Protein AF-A0A0X8HD09-F1 (afdb_monomer)

pLDDT: mean 78.68, std 16.75, range [30.62, 96.88]

Solvent-accessible surface area (backbone atoms only — not comparable to full-atom values): 17148 Å² total; per-residue (Å²): 133,82,58,65,71,63,54,50,54,53,50,46,73,78,36,66,60,53,54,61,49,50,51,51,49,49,53,50,52,44,55,53,50,51,53,53,47,53,54,50,47,61,54,57,73,34,82,68,44,62,61,54,40,72,76,65,78,53,59,61,71,57,50,52,50,51,50,51,50,49,50,54,52,49,51,51,52,50,53,49,50,55,54,48,50,56,49,48,56,52,48,50,55,51,50,52,52,49,51,52,52,51,51,51,51,52,51,51,52,51,51,53,51,50,53,53,49,52,51,52,53,54,51,50,55,49,49,54,52,50,53,51,50,50,53,53,50,51,57,52,47,54,50,49,51,39,47,53,49,13,52,52,48,50,52,50,42,50,55,58,59,62,51,92,52,96,89,52,39,67,66,44,42,50,50,54,41,53,54,48,39,45,77,36,52,36,29,51,36,51,63,61,33,72,78,38,84,82,43,48,59,59,51,51,54,50,52,50,51,50,50,54,53,50,51,53,44,45,26,67,72,68,74,41,57,58,78,44,74,40,49,54,69,62,52,50,59,45,54,40,59,93,49,64,75,56,20,55,51,46,28,68,75,18,74,74,49,86,34,73,64,37,39,46,40,19,34,65,45,65,81,46,79,66,75,78,59,79,82,44,97,65,70,72,57,42,26,56,55,53,52,46,53,51,60,48,50,77,69,52,88,82,65,88,77,71,86,78,125

Sequence (309 aa):
MIDEKSTVALLIDDYPHLEEKAIVDFINNFSVMADHLNKKQEIADSPSARFFDWMSGRNVKRQLLLDRTFESELVFVRDYIVENEKRLVKNDDFMDEIMSGVSLLSGKLREVANETCQIKESLEELRETVCHIESSVVQRLDYQELYINALSEKELALSIFSKTNDSLSPEQSLWLMLTRLWYGDFGRWLKASGKSKSNSKVVKETLETLKNQCMLIMSKKTGRSNDALIDRDTLYKSLISDFEPVKDALCLMSDHHSNKLESMIYSLNSNVELRQFEDSDLPFVFSNISIFHEMASLLQLGEDHATTN

Secondary structure (DSSP, 8-state):
---HHHHHHHHHHH-THHHHHHHHHHHHHHHHHHHHHHHHHHHHTSTTHHHHHHHH---HHHHHHHHHHHHHHHHHHHHHHHHHHHHHHHHHHHHHHHHHHHHHHHHHHHHHHHHHHHHHHHHHHHHHHHHHHHHHHHHHHHHHHHHHHHHHHHHHHHHHHHS--TTS-HHHHHHHHHHHHHHSHHHHHHHHHTT-TTTHHHHHHHHHHHHHHHHHHHHHHH---TT-EEEHHHHHHHH--SSHHHHHHHHHHHTT--SHHHHHHHHHHTT--GGGTTT-SS-SEEEHHHHHHHHGGGG-TT-------

Foldseek 3Di:
DPPPVVVVVVVCVVCVCVVVVVLVVLVVVLVVVVVVLVVVVVVCPDPVVVVVCVVPVDPVVVVNVVSVVVNVVVVVVNVVVVVVVVVVVVVVVVVVVVVVVVVVVVVVVVVVVVVVVVVVVVVVVVVVVVVVVVVVVVVVVVLVVLVVQLVVLLVVLLVQLLDDDPQAFNLLSLLVSLLCSCVDSNVVSLQVQLVDPVSVVVNVVVVVVSLVSSQVSSCVRVVAHQFRKDFPVVVLVNLAGPDLVSLVVLLVSLVLPLFPVSVSSNCSSVVHDPVVPVPDPDDRIDGNNRSNVRSNSSSDDDDPSDPPD

Organism: NCBI:txid507626

Structure (mmCIF, N/CA/C/O backbone):
data_AF-A0A0X8HD09-F1
#
_entry.id   AF-A0A0X8HD09-F1
#
loop_
_atom_site.group_PDB
_atom_site.id
_atom_site.type_symbol
_atom_site.label_atom_id
_atom_site.label_alt_id
_atom_site.label_comp_id
_atom_site.label_asym_id
_atom_site.label_entity_id
_atom_site.label_seq_id
_atom_site.pdbx_PDB_ins_code
_atom_site.Cartn_x
_atom_site.Cartn_y
_atom_site.Cartn_z
_atom_site.occupancy
_atom_site.B_iso_or_equiv
_atom_site.auth_seq_id
_atom_site.auth_comp_id
_atom_site.auth_asym_id
_atom_site.auth_atom_id
_atom_site.pdbx_PDB_model_num
ATOM 1 N N . MET A 1 1 ? 34.242 -17.546 -85.522 1.00 38.28 1 MET A N 1
ATOM 2 C CA . MET A 1 1 ? 34.407 -16.097 -85.306 1.00 38.28 1 MET A CA 1
ATOM 3 C C . MET A 1 1 ? 34.884 -15.945 -83.883 1.00 38.28 1 MET A C 1
ATOM 5 O O . MET A 1 1 ? 34.099 -16.163 -82.974 1.00 38.28 1 MET A O 1
ATOM 9 N N . ILE A 1 2 ? 36.191 -15.765 -83.709 1.00 38.12 2 ILE A N 1
ATOM 10 C CA . ILE A 1 2 ? 36.772 -15.456 -82.403 1.00 38.12 2 ILE A CA 1
ATOM 11 C C . ILE A 1 2 ? 36.371 -14.009 -82.133 1.00 38.12 2 ILE A C 1
ATOM 13 O O . ILE A 1 2 ? 36.581 -13.150 -82.987 1.00 38.12 2 ILE A O 1
ATOM 17 N N . ASP A 1 3 ? 35.676 -13.788 -81.023 1.00 42.91 3 ASP A N 1
ATOM 18 C CA . ASP A 1 3 ? 35.189 -12.476 -80.620 1.00 42.91 3 ASP A CA 1
ATOM 19 C C . ASP A 1 3 ? 36.392 -11.639 -80.169 1.00 42.91 3 ASP A C 1
ATOM 21 O O . ASP A 1 3 ? 36.852 -11.746 -79.031 1.00 42.91 3 ASP A O 1
ATOM 25 N N . GLU A 1 4 ? 36.954 -10.863 -81.102 1.00 42.03 4 GLU A N 1
ATOM 26 C CA . GLU A 1 4 ? 38.150 -10.032 -80.897 1.00 42.03 4 GLU A CA 1
ATOM 27 C C . GLU A 1 4 ? 38.025 -9.144 -79.651 1.00 42.03 4 GLU A C 1
ATOM 29 O O . GLU A 1 4 ? 39.012 -8.904 -78.960 1.00 42.03 4 GLU A O 1
ATOM 34 N N . LYS A 1 5 ? 36.803 -8.731 -79.286 1.00 45.91 5 LYS A N 1
ATOM 35 C CA . LYS A 1 5 ? 36.546 -7.933 -78.080 1.00 45.91 5 LYS A CA 1
ATOM 36 C C . LYS A 1 5 ? 36.768 -8.710 -76.782 1.00 45.91 5 LYS A C 1
ATOM 38 O O . LYS A 1 5 ? 37.291 -8.149 -75.824 1.00 45.91 5 LYS A O 1
ATOM 43 N N . SER A 1 6 ? 36.419 -9.996 -76.754 1.00 47.38 6 SER A N 1
ATOM 44 C CA . SER A 1 6 ? 36.626 -10.866 -75.589 1.00 47.38 6 SER A CA 1
ATOM 45 C C . SER A 1 6 ? 38.102 -11.211 -75.394 1.00 47.38 6 SER A C 1
ATOM 47 O O . SER A 1 6 ? 38.552 -11.346 -74.259 1.00 47.38 6 SER A O 1
ATOM 49 N N . THR A 1 7 ? 38.866 -11.320 -76.485 1.00 52.78 7 THR A N 1
ATOM 50 C CA . THR A 1 7 ? 40.296 -11.660 -76.413 1.00 52.78 7 THR A CA 1
ATOM 51 C C . THR A 1 7 ? 41.133 -10.461 -75.966 1.00 52.78 7 THR A C 1
ATOM 53 O O . THR A 1 7 ? 42.059 -10.627 -75.182 1.00 52.78 7 THR A O 1
ATOM 56 N N . VAL A 1 8 ? 40.771 -9.249 -76.404 1.00 51.59 8 VAL A N 1
ATOM 57 C CA . VAL A 1 8 ? 41.423 -8.001 -75.976 1.00 51.59 8 VAL A CA 1
ATOM 58 C C . VAL A 1 8 ? 41.149 -7.702 -74.499 1.00 51.59 8 VAL A C 1
ATOM 60 O O . VAL A 1 8 ? 42.078 -7.354 -73.782 1.00 51.59 8 VAL A O 1
ATOM 63 N N . ALA A 1 9 ? 39.921 -7.916 -74.014 1.00 52.81 9 ALA A N 1
ATOM 64 C CA . ALA A 1 9 ? 39.583 -7.708 -72.604 1.00 52.81 9 ALA A CA 1
ATOM 65 C C . ALA A 1 9 ? 40.362 -8.640 -71.653 1.00 52.81 9 ALA A C 1
ATOM 67 O O . ALA A 1 9 ? 40.850 -8.184 -70.627 1.00 52.81 9 ALA A O 1
ATOM 68 N N . LEU A 1 10 ? 40.535 -9.918 -72.019 1.00 55.00 10 LEU A N 1
ATOM 69 C CA . LEU A 1 10 ? 41.327 -10.885 -71.242 1.00 55.00 10 LEU A CA 1
ATOM 70 C C . LEU A 1 10 ? 42.831 -10.552 -71.231 1.00 55.00 10 LEU A C 1
ATOM 72 O O . LEU A 1 10 ? 43.496 -10.730 -70.220 1.00 55.00 10 LEU A O 1
ATOM 76 N N . LEU A 1 11 ? 43.367 -10.036 -72.341 1.00 46.97 11 LEU A N 1
ATOM 77 C CA . LEU A 1 11 ? 44.775 -9.633 -72.446 1.00 46.97 11 LEU A CA 1
ATOM 78 C C . LEU A 1 11 ? 45.105 -8.353 -71.661 1.00 46.97 11 LEU A C 1
ATOM 80 O O . LEU A 1 11 ? 46.234 -8.212 -71.194 1.00 46.97 11 LEU A O 1
ATOM 84 N N . ILE A 1 12 ? 44.142 -7.435 -71.535 1.00 52.03 12 ILE A N 1
ATOM 85 C CA . ILE A 1 12 ? 44.272 -6.209 -70.730 1.00 52.03 12 ILE A CA 1
ATOM 86 C C . ILE A 1 12 ? 44.263 -6.546 -69.230 1.00 52.03 12 ILE A C 1
ATOM 88 O O . ILE A 1 12 ? 45.040 -5.964 -68.477 1.00 52.03 12 ILE A O 1
ATOM 92 N N . ASP A 1 13 ? 43.455 -7.527 -68.818 1.00 53.38 13 ASP A N 1
ATOM 93 C CA . ASP A 1 13 ? 43.364 -7.990 -67.424 1.00 53.38 13 ASP A CA 1
ATOM 94 C C . ASP A 1 13 ? 44.643 -8.735 -66.974 1.00 53.38 13 ASP A C 1
ATOM 96 O O . ASP A 1 13 ? 45.148 -8.512 -65.874 1.00 53.38 13 ASP A O 1
ATOM 100 N N . ASP A 1 14 ? 45.230 -9.560 -67.855 1.00 53.75 14 ASP A N 1
ATOM 101 C CA . ASP A 1 14 ? 46.448 -10.337 -67.559 1.00 53.75 14 ASP A CA 1
ATOM 102 C C . ASP A 1 14 ? 47.748 -9.504 -67.618 1.00 53.75 14 ASP A C 1
ATOM 104 O O . ASP A 1 14 ? 48.763 -9.876 -67.019 1.00 53.75 14 ASP A O 1
ATOM 108 N N . TYR A 1 15 ? 47.748 -8.375 -68.337 1.00 44.94 15 TYR A N 1
ATOM 109 C CA . TYR A 1 15 ? 48.928 -7.527 -68.538 1.00 44.94 15 TYR A CA 1
ATOM 110 C C . TYR A 1 15 ? 48.540 -6.041 -68.648 1.00 44.94 15 TYR A C 1
ATOM 112 O O . TYR A 1 15 ? 48.596 -5.469 -69.740 1.00 44.94 15 TYR A O 1
ATOM 120 N N . PRO A 1 16 ? 48.241 -5.358 -67.529 1.00 54.50 16 PRO A N 1
ATOM 121 C CA . PRO A 1 16 ? 47.780 -3.962 -67.539 1.00 54.50 16 PRO A CA 1
ATOM 122 C C . PRO A 1 16 ? 48.792 -2.984 -68.166 1.00 54.50 16 PRO A C 1
ATOM 124 O O . PRO A 1 16 ? 48.426 -1.944 -68.703 1.00 54.50 16 PRO A O 1
ATOM 127 N N . HIS A 1 17 ? 50.079 -3.345 -68.192 1.00 48.41 17 HIS A N 1
ATOM 128 C CA . HIS A 1 17 ? 51.137 -2.559 -68.834 1.00 48.41 17 HIS A CA 1
ATOM 129 C C . HIS A 1 17 ? 51.178 -2.684 -70.367 1.00 48.41 17 HIS A C 1
ATOM 131 O O . HIS A 1 17 ? 51.985 -2.003 -71.002 1.00 48.41 17 HIS A O 1
ATOM 137 N N . LEU A 1 18 ? 50.366 -3.554 -70.986 1.00 51.28 18 LEU A N 1
ATOM 138 C CA . LEU A 1 18 ? 50.272 -3.644 -72.448 1.00 51.28 18 LEU A CA 1
ATOM 139 C C . LEU A 1 18 ? 49.601 -2.411 -73.052 1.00 51.28 18 LEU A C 1
ATOM 141 O O . LEU A 1 18 ? 49.971 -2.048 -74.160 1.00 51.28 18 LEU A O 1
ATOM 145 N N . GLU A 1 19 ? 48.672 -1.762 -72.348 1.00 56.56 19 GLU A N 1
ATOM 146 C CA . GLU A 1 19 ? 47.908 -0.624 -72.875 1.00 56.56 19 GLU A CA 1
ATOM 147 C C . GLU A 1 19 ? 48.747 0.666 -72.902 1.00 56.56 19 GLU A C 1
ATOM 149 O O . GLU A 1 19 ? 49.204 1.048 -73.972 1.00 56.56 19 GLU A O 1
ATOM 154 N N . GLU A 1 20 ? 49.110 1.237 -71.749 1.00 51.72 20 GLU A N 1
ATOM 155 C CA . GLU A 1 20 ? 50.516 1.199 -71.344 1.00 51.72 20 GLU A CA 1
ATOM 156 C C . GLU A 1 20 ? 51.606 1.444 -72.405 1.00 51.72 20 GLU A C 1
ATOM 158 O O . GLU A 1 20 ? 51.784 2.481 -73.053 1.00 51.72 20 GLU A O 1
ATOM 163 N N . LYS A 1 21 ? 52.342 0.352 -72.599 1.00 54.84 21 LYS A N 1
ATOM 164 C CA . LYS A 1 21 ? 53.380 0.170 -73.591 1.00 54.84 21 LYS A CA 1
ATOM 165 C C . LYS A 1 21 ? 52.874 0.300 -75.026 1.00 54.84 21 LYS A C 1
ATOM 167 O O . LYS A 1 21 ? 53.632 0.797 -75.842 1.00 54.84 21 LYS A O 1
ATOM 172 N N . ALA A 1 22 ? 51.650 -0.104 -75.368 1.00 57.88 22 ALA A N 1
ATOM 173 C CA . ALA A 1 22 ? 51.128 0.049 -76.728 1.00 57.88 22 ALA A CA 1
ATOM 174 C C . ALA A 1 22 ? 50.891 1.521 -77.085 1.00 57.88 22 ALA A C 1
ATOM 176 O O . ALA A 1 22 ? 51.172 1.918 -78.213 1.00 57.88 22 ALA A O 1
ATOM 177 N N . ILE A 1 23 ? 50.447 2.343 -76.131 1.00 57.50 23 ILE A N 1
ATOM 178 C CA . ILE A 1 23 ? 50.306 3.794 -76.287 1.00 57.50 23 ILE A CA 1
ATOM 179 C C . ILE A 1 23 ? 51.690 4.437 -76.393 1.00 57.50 23 ILE A C 1
ATOM 181 O O . ILE A 1 23 ? 51.933 5.231 -77.303 1.00 57.50 23 ILE A O 1
ATOM 185 N N . VAL A 1 24 ? 52.630 4.050 -75.527 1.00 59.88 24 VAL A N 1
ATOM 186 C CA . VAL A 1 24 ? 54.018 4.538 -75.581 1.00 59.88 24 VAL A CA 1
ATOM 187 C C . VAL A 1 24 ? 54.711 4.121 -76.882 1.00 59.88 24 VAL A C 1
ATOM 189 O O . VAL A 1 24 ? 55.351 4.952 -77.519 1.00 59.88 24 VAL A O 1
ATOM 192 N N . ASP A 1 25 ? 54.546 2.879 -77.335 1.00 56.22 25 ASP A N 1
ATOM 193 C CA . ASP A 1 25 ? 55.088 2.371 -78.599 1.00 56.22 25 ASP A CA 1
ATOM 194 C C . ASP A 1 25 ? 54.387 3.015 -79.804 1.00 56.22 25 ASP A C 1
ATOM 196 O O . ASP A 1 25 ? 55.039 3.271 -80.814 1.00 56.22 25 ASP A O 1
ATOM 200 N N . PHE A 1 26 ? 53.095 3.349 -79.710 1.00 62.06 26 PHE A N 1
ATOM 201 C CA . PHE A 1 26 ? 52.377 4.121 -80.727 1.00 62.06 26 PHE A CA 1
ATOM 202 C C . PHE A 1 26 ? 52.917 5.556 -80.825 1.00 62.06 26 PHE A C 1
ATOM 204 O O . PHE A 1 26 ? 53.212 6.019 -81.924 1.00 62.06 26 PHE A O 1
ATOM 211 N N . ILE A 1 27 ? 53.140 6.238 -79.696 1.00 58.91 27 ILE A N 1
ATOM 212 C CA . ILE A 1 27 ? 53.721 7.592 -79.643 1.00 58.91 27 ILE A CA 1
ATOM 213 C C . ILE A 1 27 ? 55.198 7.588 -80.077 1.00 58.91 27 ILE A C 1
ATOM 215 O O . ILE A 1 27 ? 55.642 8.481 -80.803 1.00 58.91 27 ILE A O 1
ATOM 219 N N . ASN A 1 28 ? 55.967 6.572 -79.688 1.00 60.88 28 ASN A N 1
ATOM 220 C CA . ASN A 1 28 ? 57.364 6.429 -80.090 1.00 60.88 28 ASN A CA 1
ATOM 221 C C . ASN A 1 28 ? 57.471 6.119 -81.586 1.00 60.88 28 ASN A C 1
ATOM 223 O O . ASN A 1 28 ? 58.205 6.811 -82.293 1.00 60.88 28 ASN A O 1
ATOM 227 N N . ASN A 1 29 ? 56.683 5.176 -82.111 1.00 61.22 29 ASN A N 1
ATOM 228 C CA . ASN A 1 29 ? 56.602 4.944 -83.555 1.00 61.22 29 ASN A CA 1
ATOM 229 C C . ASN A 1 29 ? 56.099 6.183 -84.309 1.00 61.22 29 ASN A C 1
ATOM 231 O O . ASN A 1 29 ? 56.544 6.424 -85.428 1.00 61.22 29 ASN A O 1
ATOM 235 N N . PHE A 1 30 ? 55.245 7.008 -83.695 1.00 61.22 30 PHE A N 1
ATOM 236 C CA . PHE A 1 30 ? 54.791 8.278 -84.259 1.00 61.22 30 PHE A CA 1
ATOM 237 C C . PHE A 1 30 ? 55.934 9.293 -84.419 1.00 61.22 30 PHE A C 1
ATOM 239 O O . PHE A 1 30 ? 56.095 9.849 -85.503 1.00 61.22 30 PHE A O 1
ATOM 246 N N . SER A 1 31 ? 56.778 9.487 -83.396 1.00 59.22 31 SER A N 1
ATOM 247 C CA . SER A 1 31 ? 57.965 10.358 -83.508 1.00 59.22 31 SER A CA 1
ATOM 248 C C . SER A 1 31 ? 58.935 9.890 -84.597 1.00 59.22 31 SER A C 1
ATOM 250 O O . SER A 1 31 ? 59.413 10.693 -85.396 1.00 59.22 31 SER A O 1
ATOM 252 N N . VAL A 1 32 ? 59.144 8.576 -84.702 1.00 65.25 32 VAL A N 1
ATOM 253 C CA . VAL A 1 32 ? 59.995 7.965 -85.729 1.00 65.25 32 VAL A CA 1
ATOM 254 C C . VAL A 1 32 ? 59.396 8.154 -87.128 1.00 65.25 32 VAL A C 1
ATOM 256 O O . VAL A 1 32 ? 60.113 8.451 -88.085 1.00 65.25 32 VAL A O 1
ATOM 259 N N . MET A 1 33 ? 58.077 8.025 -87.272 1.00 60.78 33 MET A N 1
ATOM 260 C CA . MET A 1 33 ? 57.384 8.176 -88.552 1.00 60.78 33 MET A CA 1
ATOM 261 C C . MET A 1 33 ? 57.309 9.644 -89.008 1.00 60.78 33 MET A C 1
ATOM 263 O O . MET A 1 33 ? 57.508 9.908 -90.195 1.00 60.78 33 MET A O 1
ATOM 267 N N . ALA A 1 34 ? 57.135 10.593 -88.082 1.00 61.84 34 ALA A N 1
ATOM 268 C CA . ALA A 1 34 ? 57.250 12.030 -88.341 1.00 61.84 34 ALA A CA 1
ATOM 269 C C . ALA A 1 34 ? 58.675 12.420 -88.785 1.00 61.84 34 ALA A C 1
ATOM 271 O O . ALA A 1 34 ? 58.844 13.13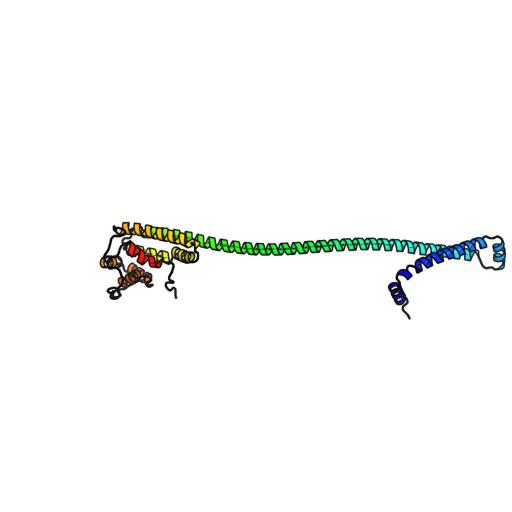7 -89.771 1.00 61.84 34 ALA A O 1
ATOM 272 N N . ASP A 1 35 ? 59.715 11.867 -88.152 1.00 61.47 35 ASP A N 1
ATOM 273 C CA . ASP A 1 35 ? 61.112 12.047 -88.578 1.00 61.47 35 ASP A CA 1
ATOM 274 C C . ASP A 1 35 ? 61.373 11.492 -89.987 1.00 61.47 35 ASP A C 1
ATOM 276 O O . ASP A 1 35 ? 62.080 12.101 -90.798 1.00 61.47 35 ASP A O 1
ATOM 280 N N . HIS A 1 36 ? 60.782 10.341 -90.315 1.00 64.75 36 HIS A N 1
ATOM 281 C CA . HIS A 1 36 ? 60.859 9.770 -91.659 1.00 64.75 36 HIS A CA 1
ATOM 282 C C . HIS A 1 36 ? 60.133 10.622 -92.709 1.00 64.75 36 HIS A C 1
ATOM 284 O O . HIS A 1 36 ? 60.619 10.720 -93.840 1.00 64.75 36 HIS A O 1
ATOM 290 N N . LEU A 1 37 ? 59.005 11.244 -92.360 1.00 60.75 37 LEU A N 1
ATOM 291 C CA . LEU A 1 37 ? 58.273 12.165 -93.233 1.00 60.75 37 LEU A CA 1
ATOM 292 C C . LEU A 1 37 ? 59.024 13.487 -93.430 1.00 60.75 37 LEU A C 1
ATOM 294 O O . LEU A 1 37 ? 59.179 13.916 -94.573 1.00 60.75 37 LEU A O 1
ATOM 298 N N . ASN A 1 38 ? 59.597 14.063 -92.371 1.00 62.94 38 ASN A N 1
ATOM 299 C CA . ASN A 1 38 ? 60.452 15.249 -92.460 1.00 62.94 38 ASN A CA 1
ATOM 300 C C . ASN A 1 38 ? 61.667 15.006 -93.366 1.00 62.94 38 ASN A C 1
ATOM 302 O O . ASN A 1 38 ? 61.921 15.791 -94.280 1.00 62.94 38 ASN A O 1
ATOM 306 N N . LYS A 1 39 ? 62.349 13.860 -93.215 1.00 63.22 39 LYS A N 1
ATOM 307 C CA . LYS A 1 39 ? 63.439 13.456 -94.123 1.00 63.22 39 LYS A CA 1
ATOM 308 C C . LYS A 1 39 ? 62.973 13.277 -95.568 1.00 63.22 39 LYS A C 1
ATOM 310 O O . LYS A 1 39 ? 63.690 13.648 -96.494 1.00 63.22 39 LYS A O 1
ATOM 315 N N . LYS A 1 40 ? 61.784 12.709 -95.798 1.00 61.50 40 LYS A N 1
ATOM 316 C CA . LYS A 1 40 ? 61.218 12.585 -97.153 1.00 61.50 40 LYS A CA 1
ATOM 317 C C . LYS A 1 40 ? 60.863 13.944 -97.755 1.00 61.50 40 LYS A C 1
ATOM 319 O O . LYS A 1 40 ? 61.046 14.123 -98.957 1.00 61.50 40 LYS A O 1
ATOM 324 N N . GLN A 1 41 ? 60.402 14.892 -96.945 1.00 59.91 41 GLN A N 1
ATOM 325 C CA . GLN A 1 41 ? 60.090 16.244 -97.389 1.00 59.91 41 GLN A CA 1
ATOM 326 C C . GLN A 1 41 ? 61.357 17.037 -97.744 1.00 59.91 41 GLN A C 1
ATOM 328 O O . GLN A 1 41 ? 61.387 17.659 -98.801 1.00 59.91 41 GLN A O 1
ATOM 333 N N . GLU A 1 42 ? 62.438 16.917 -96.963 1.00 61.28 42 GLU A N 1
ATOM 334 C CA . GLU A 1 42 ? 63.757 17.477 -97.318 1.00 61.28 42 GLU A CA 1
ATOM 335 C C . GLU A 1 42 ? 64.293 16.919 -98.647 1.00 61.28 42 GLU A C 1
ATOM 337 O O . GLU A 1 42 ? 64.850 17.652 -99.466 1.00 61.28 42 GLU A O 1
ATOM 342 N N . ILE A 1 43 ? 64.093 15.620 -98.899 1.00 61.00 43 ILE A N 1
ATOM 343 C CA . ILE A 1 43 ? 64.485 14.976 -100.161 1.00 61.00 43 ILE A CA 1
ATOM 344 C C . ILE A 1 43 ? 63.596 15.447 -101.326 1.00 61.00 43 ILE A C 1
ATOM 346 O O . ILE A 1 43 ? 64.093 15.635 -102.438 1.00 61.00 43 ILE A O 1
ATOM 350 N N . ALA A 1 44 ? 62.300 15.668 -101.092 1.00 56.12 44 ALA A N 1
ATOM 351 C CA . ALA A 1 44 ? 61.353 16.132 -102.107 1.00 56.12 44 ALA A CA 1
ATOM 352 C C . ALA A 1 44 ? 61.499 17.628 -102.456 1.00 56.12 44 ALA A C 1
ATOM 354 O O . ALA A 1 44 ? 61.235 18.014 -103.597 1.00 56.12 44 ALA A O 1
ATOM 355 N N . ASP A 1 45 ? 61.972 18.457 -101.520 1.00 57.53 45 ASP A N 1
ATOM 356 C CA . ASP A 1 45 ? 62.314 19.867 -101.759 1.00 57.53 45 ASP A CA 1
ATOM 357 C C . ASP A 1 45 ? 63.664 20.046 -102.489 1.00 57.53 45 ASP A C 1
ATOM 359 O O . ASP A 1 45 ? 64.020 21.156 -102.900 1.00 57.53 45 ASP A O 1
ATOM 363 N N . SER A 1 46 ? 64.390 18.950 -102.742 1.00 56.53 46 SER A N 1
ATOM 364 C CA . SER A 1 46 ? 65.652 18.947 -103.483 1.00 56.53 46 SER A CA 1
ATOM 365 C C . SER A 1 46 ? 65.458 19.210 -104.994 1.00 56.53 46 SER A C 1
ATOM 367 O O . SER A 1 46 ? 64.534 18.668 -105.613 1.00 56.53 46 SER A O 1
ATOM 369 N N . PRO A 1 47 ? 66.337 19.993 -105.659 1.00 55.88 47 PRO A N 1
ATOM 370 C CA . PRO A 1 47 ? 66.174 20.386 -107.066 1.00 55.88 47 PRO A CA 1
ATOM 371 C C . PRO A 1 47 ? 66.103 19.217 -108.061 1.00 55.88 47 PRO A C 1
ATOM 373 O O . PRO A 1 47 ? 65.490 19.346 -109.121 1.00 55.88 47 PRO A O 1
ATOM 376 N N . SER A 1 48 ? 66.715 18.076 -107.731 1.00 56.34 48 SER A N 1
ATOM 377 C CA . SER A 1 48 ? 66.771 16.878 -108.579 1.00 56.34 48 SER A CA 1
ATOM 378 C C . SER A 1 48 ? 65.485 16.041 -108.550 1.00 56.34 48 SER A C 1
ATOM 380 O O . SER A 1 48 ? 65.181 15.366 -109.535 1.00 56.34 48 SER A O 1
ATOM 382 N N . ALA A 1 49 ? 64.686 16.123 -107.481 1.00 55.47 49 ALA A N 1
ATOM 383 C CA . ALA A 1 49 ? 63.422 15.393 -107.361 1.00 55.47 49 ALA A CA 1
ATOM 384 C C . ALA A 1 49 ? 62.373 15.884 -108.378 1.00 55.47 49 ALA A C 1
ATOM 386 O O . ALA A 1 49 ? 61.632 15.089 -108.956 1.00 55.47 49 ALA A O 1
ATOM 387 N N . ARG A 1 50 ? 62.390 17.186 -108.700 1.00 55.72 50 ARG A N 1
ATOM 388 C CA . ARG A 1 50 ? 61.491 17.809 -109.690 1.00 55.72 50 ARG A CA 1
ATOM 389 C C . ARG A 1 50 ? 61.675 17.267 -111.113 1.00 55.72 50 ARG A C 1
ATOM 391 O O . ARG A 1 50 ? 60.736 17.315 -111.902 1.00 55.72 50 ARG A O 1
ATOM 398 N N . PHE A 1 51 ? 62.863 16.754 -111.445 1.00 55.66 51 PHE A N 1
ATOM 399 C CA . PHE A 1 51 ? 63.167 16.237 -112.784 1.00 55.66 51 PHE A CA 1
ATOM 400 C C . PHE A 1 51 ? 62.601 14.822 -113.005 1.00 55.66 51 PHE A C 1
ATOM 402 O O . PHE A 1 51 ? 62.098 14.516 -114.084 1.00 55.66 51 PHE A O 1
ATOM 409 N N . PHE A 1 52 ? 62.613 13.971 -111.973 1.00 55.88 52 PHE A N 1
ATOM 410 C CA . PHE A 1 52 ? 62.028 12.623 -112.030 1.00 55.88 52 PHE A CA 1
ATOM 411 C C . PHE A 1 52 ? 60.494 12.623 -111.921 1.00 55.88 52 PHE A C 1
ATOM 413 O O . PHE A 1 52 ? 59.828 11.757 -112.498 1.00 55.88 52 PHE A O 1
ATOM 420 N N . ASP A 1 53 ? 59.920 13.623 -111.252 1.00 52.47 53 ASP A N 1
ATOM 421 C CA . ASP A 1 53 ? 58.468 13.819 -111.140 1.00 52.47 53 ASP A CA 1
ATOM 422 C C . ASP A 1 53 ? 57.801 14.093 -112.495 1.00 52.47 53 ASP A C 1
ATOM 424 O O . ASP A 1 53 ? 56.710 13.601 -112.786 1.00 52.47 53 ASP A O 1
ATOM 428 N N . TRP A 1 54 ? 58.499 14.827 -113.366 1.00 56.25 54 TRP A N 1
ATOM 429 C CA . TRP A 1 54 ? 58.036 15.117 -114.722 1.00 56.25 54 TRP A CA 1
ATOM 430 C C . TRP A 1 54 ? 58.000 13.867 -115.615 1.00 56.25 54 TRP A C 1
ATOM 432 O O . TRP A 1 54 ? 57.145 13.760 -116.490 1.00 56.25 54 TRP A O 1
ATOM 442 N N . MET A 1 55 ? 58.890 12.897 -115.374 1.00 50.78 55 MET A N 1
ATOM 443 C CA . MET A 1 55 ? 59.047 11.717 -116.230 1.00 50.78 55 MET A CA 1
ATOM 444 C C . MET A 1 55 ? 58.204 10.513 -115.777 1.00 50.78 55 MET A C 1
ATOM 446 O O . MET A 1 55 ? 57.836 9.674 -116.594 1.00 50.78 55 MET A O 1
ATOM 450 N N . SER A 1 56 ? 57.881 10.415 -114.484 1.00 56.88 56 SER A N 1
ATOM 451 C CA . SER A 1 56 ? 57.184 9.248 -113.919 1.00 56.88 56 SER A CA 1
ATOM 452 C C . SER A 1 56 ? 55.663 9.403 -113.809 1.00 56.88 56 SER A C 1
ATOM 454 O O . SER A 1 56 ? 54.972 8.419 -113.540 1.00 56.88 56 SER A O 1
ATOM 456 N N . GLY A 1 57 ? 55.121 10.617 -113.985 1.00 52.06 57 GLY A N 1
ATOM 457 C CA . GLY A 1 57 ? 53.678 10.890 -113.910 1.00 52.06 57 GLY A CA 1
ATOM 458 C C . GLY A 1 57 ? 53.036 10.590 -112.546 1.00 52.06 57 GLY A C 1
ATOM 459 O O . GLY A 1 57 ? 51.815 10.675 -112.399 1.00 52.06 57 GLY A O 1
ATOM 460 N N . ARG A 1 58 ? 53.834 10.239 -111.531 1.00 56.81 58 ARG A N 1
ATOM 461 C CA . ARG A 1 58 ? 53.387 10.013 -110.159 1.00 56.81 58 ARG A CA 1
ATOM 462 C C . ARG A 1 58 ? 53.557 11.302 -109.383 1.00 56.81 58 ARG A C 1
ATOM 464 O O . ARG A 1 58 ? 54.640 11.837 -109.243 1.00 56.81 58 ARG A O 1
ATOM 471 N N . ASN A 1 59 ? 52.432 11.807 -108.911 1.00 56.06 59 ASN A N 1
ATOM 472 C CA . ASN A 1 59 ? 52.307 13.131 -108.338 1.00 56.06 59 ASN A CA 1
ATOM 473 C C . ASN A 1 59 ? 52.887 13.124 -106.904 1.00 56.06 59 ASN A C 1
ATOM 475 O O . ASN A 1 59 ? 52.132 12.936 -105.951 1.00 56.06 59 ASN A O 1
ATOM 479 N N . VAL A 1 60 ? 54.208 13.290 -106.726 1.00 59.28 60 VAL A N 1
ATOM 480 C CA . VAL A 1 60 ? 54.863 13.346 -105.395 1.00 59.28 60 VAL A CA 1
ATOM 481 C C . VAL A 1 60 ? 54.272 14.459 -104.532 1.00 59.28 60 VAL A C 1
ATOM 483 O O . VAL A 1 60 ? 54.097 14.282 -103.332 1.00 59.28 60 VAL A O 1
ATOM 486 N N . LYS A 1 61 ? 53.807 15.558 -105.139 1.00 59.06 61 LYS A N 1
ATOM 487 C CA . LYS A 1 61 ? 53.009 16.585 -104.445 1.00 59.06 61 LYS A CA 1
ATOM 488 C C . LYS A 1 61 ? 51.711 16.048 -103.838 1.00 59.06 61 LYS A C 1
ATOM 490 O O . LYS A 1 61 ? 51.315 16.495 -102.769 1.00 59.06 61 LYS A O 1
ATOM 495 N N . ARG A 1 62 ? 51.039 15.102 -104.503 1.00 58.56 62 ARG A N 1
ATOM 496 C CA . ARG A 1 62 ? 49.831 14.451 -103.972 1.00 58.56 62 ARG A CA 1
ATOM 497 C C . ARG A 1 62 ? 50.179 13.490 -102.840 1.00 58.56 62 ARG A C 1
ATOM 499 O O . ARG A 1 62 ? 49.407 13.415 -101.898 1.00 58.56 62 ARG A O 1
ATOM 506 N N . GLN A 1 63 ? 51.313 12.791 -102.919 1.00 59.41 63 GLN A N 1
ATOM 507 C CA . GLN A 1 63 ? 51.794 11.944 -101.822 1.00 59.41 63 GLN A CA 1
ATOM 508 C C . GLN A 1 63 ? 52.192 12.781 -100.608 1.00 59.41 63 GLN A C 1
ATOM 510 O O . GLN A 1 63 ? 51.703 12.497 -99.534 1.00 59.41 63 GLN A O 1
ATOM 515 N N . LEU A 1 64 ? 52.920 13.886 -100.782 1.00 63.50 64 LEU A N 1
ATOM 516 C CA . LEU A 1 64 ? 53.212 14.831 -99.697 1.00 63.50 64 LEU A CA 1
ATOM 517 C C . LEU A 1 64 ? 51.951 15.451 -99.088 1.00 63.50 64 LEU A C 1
ATOM 519 O O . LEU A 1 64 ? 51.896 15.678 -97.886 1.00 63.50 64 LEU A O 1
ATOM 523 N N . LEU A 1 65 ? 50.935 15.745 -99.903 1.00 63.78 65 LEU A N 1
ATOM 524 C CA . LEU A 1 65 ? 49.667 16.267 -99.398 1.00 63.78 65 LEU A CA 1
ATOM 525 C C . LEU A 1 65 ? 48.906 15.197 -98.606 1.00 63.78 65 LEU A C 1
ATOM 527 O O . LEU A 1 65 ? 48.423 15.499 -97.525 1.00 63.78 65 LEU A O 1
ATOM 531 N N . LEU A 1 66 ? 48.859 13.956 -99.102 1.00 59.84 66 LEU A N 1
ATOM 532 C CA . LEU A 1 66 ? 48.290 12.817 -98.374 1.00 59.84 66 LEU A CA 1
ATOM 533 C C . LEU A 1 66 ? 49.057 12.527 -97.080 1.00 59.84 66 LEU A C 1
ATOM 535 O O . LEU A 1 66 ? 48.431 12.315 -96.052 1.00 59.84 66 LEU A O 1
ATOM 539 N N . ASP A 1 67 ? 50.385 12.581 -97.121 1.00 63.25 67 ASP A N 1
ATOM 540 C CA . ASP A 1 67 ? 51.259 12.343 -95.977 1.00 63.25 67 ASP A CA 1
ATOM 541 C C . ASP A 1 67 ? 51.084 13.440 -94.915 1.00 63.25 67 ASP A C 1
ATOM 543 O O . ASP A 1 67 ? 50.982 13.125 -93.735 1.00 63.25 67 ASP A O 1
ATOM 547 N N . ARG A 1 68 ? 50.942 14.714 -95.314 1.00 68.44 68 ARG A N 1
ATOM 548 C CA . ARG A 1 68 ? 50.620 15.820 -94.391 1.00 68.44 68 ARG A CA 1
ATOM 549 C C . ARG A 1 68 ? 49.206 15.729 -93.824 1.00 68.44 68 ARG A C 1
ATOM 551 O O . ARG A 1 68 ? 48.996 16.064 -92.662 1.00 68.44 68 ARG A O 1
ATOM 558 N N . THR A 1 69 ? 48.222 15.310 -94.623 1.00 67.69 69 THR A N 1
ATOM 559 C CA . THR A 1 69 ? 46.860 15.068 -94.121 1.00 67.69 69 THR A CA 1
ATOM 560 C C . THR A 1 69 ? 46.864 13.924 -93.111 1.00 67.69 69 THR A C 1
ATOM 562 O O . THR A 1 69 ? 46.285 14.068 -92.041 1.00 67.69 69 THR A O 1
ATOM 565 N N . PHE A 1 70 ? 47.586 12.843 -93.400 1.00 70.44 70 PHE A N 1
ATOM 566 C CA . PHE A 1 70 ? 47.735 11.704 -92.501 1.00 70.44 70 PHE A CA 1
ATOM 567 C C . PHE A 1 70 ? 48.488 12.074 -91.213 1.00 70.44 70 PHE A C 1
ATOM 569 O O . PHE A 1 70 ? 48.059 11.706 -90.126 1.00 70.44 70 PHE A O 1
ATOM 576 N N . GLU A 1 71 ? 49.561 12.865 -91.305 1.00 70.62 71 GLU A N 1
ATOM 577 C CA . GLU A 1 71 ? 50.267 13.413 -90.142 1.00 70.62 71 GLU A CA 1
ATOM 578 C C . GLU A 1 71 ? 49.335 14.278 -89.284 1.00 70.62 71 GLU A C 1
ATOM 580 O O . GLU A 1 71 ? 49.267 14.089 -88.073 1.00 70.62 71 GLU A O 1
ATOM 585 N N . SER A 1 72 ? 48.548 15.164 -89.900 1.00 68.56 72 SER A N 1
ATOM 586 C CA . SER A 1 72 ? 47.571 15.994 -89.187 1.00 68.56 72 SER A CA 1
ATOM 587 C C . SER A 1 72 ? 46.469 15.171 -88.510 1.00 68.56 72 SER A C 1
ATOM 589 O O . SER A 1 72 ? 46.066 15.506 -87.396 1.00 68.56 72 SER A O 1
ATOM 591 N N . GLU A 1 73 ? 45.965 14.120 -89.160 1.00 70.12 73 GLU A N 1
ATOM 592 C CA . GLU A 1 73 ? 44.968 13.208 -88.585 1.00 70.12 73 GLU A CA 1
ATOM 593 C C . GLU A 1 73 ? 45.551 12.417 -87.409 1.00 70.12 73 GLU A C 1
ATOM 595 O O . GLU A 1 73 ? 44.894 12.248 -86.384 1.00 70.12 73 GLU A O 1
ATOM 600 N N . LEU A 1 74 ? 46.808 11.987 -87.509 1.00 67.56 74 LEU A N 1
ATOM 601 C CA . LEU A 1 74 ? 47.484 11.271 -86.433 1.00 67.56 74 LEU A CA 1
ATOM 602 C C . LEU A 1 74 ? 47.860 12.174 -85.249 1.00 67.56 74 LEU A C 1
ATOM 604 O O . LEU A 1 74 ? 47.717 11.739 -84.107 1.00 67.56 74 LEU A O 1
ATOM 608 N N . VAL A 1 75 ? 48.285 13.423 -85.486 1.00 72.19 75 VAL A N 1
ATOM 609 C CA . VAL A 1 75 ? 48.455 14.426 -84.416 1.00 72.19 75 VAL A CA 1
ATOM 610 C C . VAL A 1 75 ? 47.130 14.625 -83.687 1.00 72.19 75 VAL A C 1
ATOM 612 O O . VAL A 1 75 ? 47.098 14.575 -82.462 1.00 72.19 75 VAL A O 1
ATOM 615 N N . PHE A 1 76 ? 46.027 14.759 -84.429 1.00 72.81 76 PHE A N 1
ATOM 616 C CA . PHE A 1 76 ? 44.695 14.871 -83.841 1.00 72.81 76 PHE A CA 1
ATOM 617 C C . PHE A 1 76 ? 44.329 13.647 -82.988 1.00 72.81 76 PHE A C 1
ATOM 619 O O . PHE A 1 76 ? 43.844 13.813 -81.871 1.00 72.81 76 PHE A O 1
ATOM 626 N N . VAL A 1 77 ? 44.591 12.424 -83.467 1.00 69.38 77 VAL A N 1
ATOM 627 C CA . VAL A 1 77 ? 44.345 11.191 -82.695 1.00 69.38 77 VAL A CA 1
ATOM 628 C C . VAL A 1 77 ? 45.207 11.142 -81.431 1.00 69.38 77 VAL A C 1
ATOM 630 O O . VAL A 1 77 ? 44.691 10.817 -80.364 1.00 69.38 77 VAL A O 1
ATOM 633 N N . ARG A 1 78 ? 46.493 11.501 -81.512 1.00 75.62 78 ARG A N 1
ATOM 634 C CA . ARG A 1 78 ? 47.387 11.571 -80.347 1.00 75.62 78 ARG A CA 1
ATOM 635 C C . ARG A 1 78 ? 46.885 12.583 -79.320 1.00 75.62 78 ARG A C 1
ATOM 637 O O . ARG A 1 78 ? 46.774 12.240 -78.147 1.00 75.62 78 ARG A O 1
ATOM 644 N N . ASP A 1 79 ? 46.581 13.805 -79.747 1.00 72.88 79 ASP A N 1
ATOM 645 C CA . ASP A 1 79 ? 46.099 14.866 -78.860 1.00 72.88 79 ASP A CA 1
ATOM 646 C C . ASP A 1 79 ? 44.757 14.482 -78.228 1.00 72.88 79 ASP A C 1
ATOM 648 O O . ASP A 1 79 ? 44.537 14.726 -77.042 1.00 72.88 79 ASP A O 1
ATOM 652 N N . TYR A 1 80 ? 43.888 13.811 -78.989 1.00 71.50 80 TYR A N 1
ATOM 653 C CA . TYR A 1 80 ? 42.637 13.256 -78.487 1.00 71.50 80 TYR A CA 1
ATOM 654 C C . TYR A 1 80 ? 42.866 12.180 -77.418 1.00 71.50 80 TYR A C 1
ATOM 656 O O . TYR A 1 80 ? 42.210 12.226 -76.379 1.00 71.50 80 TYR A O 1
ATOM 664 N N . ILE A 1 81 ? 43.800 11.243 -77.632 1.00 73.56 81 ILE A N 1
ATOM 665 C CA . ILE A 1 81 ? 44.151 10.206 -76.646 1.00 73.56 81 ILE A CA 1
ATOM 666 C C . ILE A 1 81 ? 44.701 10.851 -75.370 1.00 73.56 81 ILE A C 1
ATOM 668 O O . ILE A 1 81 ? 44.194 10.568 -74.290 1.00 73.56 81 ILE A O 1
ATOM 672 N N . VAL A 1 82 ? 45.664 11.768 -75.49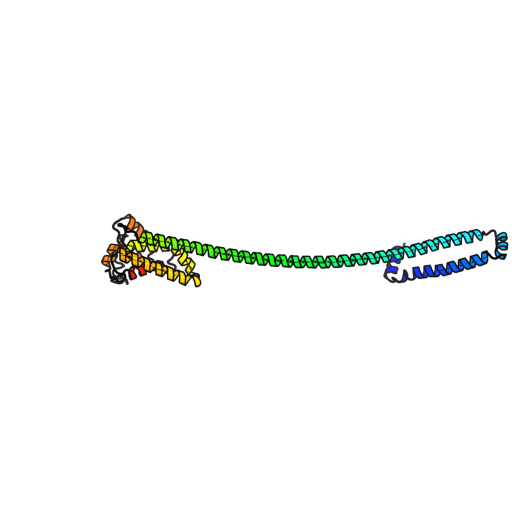2 1.00 76.00 82 VAL A N 1
ATOM 673 C CA . VAL A 1 82 ? 46.282 12.454 -74.344 1.00 76.00 82 VAL A CA 1
ATOM 674 C C . VAL A 1 82 ? 45.259 13.286 -73.566 1.00 76.00 82 VAL A C 1
ATOM 676 O O . VAL A 1 82 ? 45.271 13.310 -72.336 1.00 76.00 82 VAL A O 1
ATOM 679 N N . GLU A 1 83 ? 44.359 13.991 -74.253 1.00 74.94 83 GLU A N 1
ATOM 680 C CA . GLU A 1 83 ? 43.306 14.765 -73.592 1.00 74.94 83 GLU A CA 1
ATOM 681 C C . GLU A 1 83 ? 42.267 13.856 -72.922 1.00 74.94 83 GLU A C 1
ATOM 683 O O . GLU A 1 83 ? 41.756 14.191 -71.854 1.00 74.94 83 GLU A O 1
ATOM 688 N N . ASN A 1 84 ? 41.972 12.694 -73.509 1.00 74.25 84 ASN A N 1
ATOM 689 C CA . ASN A 1 84 ? 41.075 11.715 -72.905 1.00 74.25 84 ASN A CA 1
ATOM 690 C C . ASN A 1 84 ? 41.704 11.047 -71.671 1.00 74.25 84 ASN A C 1
ATOM 692 O O . ASN A 1 84 ? 41.038 10.922 -70.651 1.00 74.25 84 ASN A O 1
ATOM 696 N N . GLU A 1 85 ? 42.995 10.720 -71.709 1.00 76.94 85 GLU A N 1
ATOM 697 C CA . GLU A 1 85 ? 43.747 10.208 -70.555 1.00 76.94 85 GLU A CA 1
ATOM 698 C C . GLU A 1 85 ? 43.741 11.216 -69.396 1.00 76.94 85 GLU A C 1
ATOM 700 O O . GLU A 1 85 ? 43.405 10.874 -68.265 1.00 76.94 85 GLU A O 1
ATOM 705 N N . LYS A 1 86 ? 43.969 12.506 -69.679 1.00 79.00 86 LYS A N 1
ATOM 706 C CA . LYS A 1 86 ? 43.835 13.572 -68.669 1.00 79.00 86 LYS A CA 1
ATOM 707 C C . LYS A 1 86 ? 42.429 13.664 -68.076 1.00 79.00 86 LYS A C 1
ATOM 709 O O . LYS A 1 86 ? 42.285 14.037 -66.912 1.00 79.00 86 LYS A O 1
ATOM 714 N N . ARG A 1 87 ? 41.384 13.404 -68.869 1.00 79.62 87 ARG A N 1
ATOM 715 C CA . ARG A 1 87 ? 39.995 13.373 -68.381 1.00 79.62 87 ARG A CA 1
ATOM 716 C C . ARG A 1 87 ? 39.728 12.142 -67.525 1.00 79.62 87 ARG A C 1
ATOM 718 O O . ARG A 1 87 ? 39.023 12.282 -66.534 1.00 79.62 87 ARG A O 1
ATOM 725 N N . LEU A 1 88 ? 40.293 10.988 -67.881 1.00 79.00 88 LEU A N 1
ATOM 726 C CA . LEU A 1 88 ? 40.208 9.768 -67.079 1.00 79.00 88 LEU A CA 1
ATOM 727 C C . LEU A 1 88 ? 40.849 9.977 -65.708 1.00 79.00 88 LEU A C 1
ATOM 729 O O . LEU A 1 88 ? 40.153 9.819 -64.718 1.00 79.00 88 LEU A O 1
ATOM 733 N N . VAL A 1 89 ? 42.081 10.494 -65.648 1.00 82.31 89 VAL A N 1
ATOM 734 C CA . VAL A 1 89 ? 42.754 10.794 -64.369 1.00 82.31 89 VAL A CA 1
ATOM 735 C C . VAL A 1 89 ? 41.920 11.739 -63.494 1.00 82.31 89 VAL A C 1
ATOM 737 O O . VAL A 1 89 ? 41.725 11.483 -62.314 1.00 82.31 89 VAL A O 1
ATOM 740 N N . LYS A 1 90 ? 41.350 12.807 -64.071 1.00 85.50 90 LYS A N 1
ATOM 741 C CA . LYS A 1 90 ? 40.468 13.723 -63.321 1.00 85.50 90 LYS A CA 1
ATOM 742 C C . LYS A 1 90 ? 39.183 13.060 -62.830 1.00 85.50 90 LYS A C 1
ATOM 744 O O . LYS A 1 90 ? 38.669 13.437 -61.780 1.00 85.50 90 LYS A O 1
ATOM 749 N N . ASN A 1 91 ? 38.621 12.148 -63.619 1.00 83.38 91 ASN A N 1
ATOM 750 C CA . ASN A 1 91 ? 37.438 11.400 -63.216 1.00 83.38 91 ASN A CA 1
ATOM 751 C C . ASN A 1 91 ? 37.778 10.417 -62.094 1.00 83.38 91 ASN A C 1
ATOM 753 O O . ASN A 1 91 ? 36.982 10.297 -61.170 1.00 83.38 91 ASN A O 1
ATOM 757 N N . ASP A 1 92 ? 38.941 9.772 -62.149 1.00 85.06 92 ASP A N 1
ATOM 758 C CA . ASP A 1 92 ? 39.419 8.879 -61.094 1.00 85.06 92 ASP A CA 1
ATOM 759 C C . ASP A 1 92 ? 39.633 9.657 -59.787 1.00 85.06 92 ASP A C 1
ATOM 761 O O . ASP A 1 92 ? 39.061 9.281 -58.766 1.00 85.06 92 ASP A O 1
ATOM 765 N N . ASP A 1 93 ? 40.304 10.817 -59.835 1.00 89.94 93 ASP A N 1
ATOM 766 C CA . ASP A 1 93 ? 40.466 11.714 -58.677 1.00 89.94 93 ASP A CA 1
ATOM 767 C C . ASP A 1 93 ? 39.106 12.111 -58.063 1.00 89.94 93 ASP A C 1
ATOM 769 O O . ASP A 1 93 ? 38.918 12.111 -56.844 1.00 89.94 93 ASP A O 1
ATOM 773 N N . PHE A 1 94 ? 38.126 12.440 -58.912 1.00 91.25 94 PHE A N 1
ATOM 774 C CA . PHE A 1 94 ? 36.773 12.790 -58.478 1.00 91.25 94 PHE A CA 1
ATOM 775 C C . PHE A 1 94 ? 36.028 11.597 -57.860 1.00 91.25 94 PHE A C 1
ATOM 777 O O . PHE A 1 94 ? 35.310 11.753 -56.869 1.00 91.25 94 PHE A O 1
ATOM 784 N N . MET A 1 95 ? 36.192 10.398 -58.423 1.00 90.19 95 MET A N 1
ATOM 785 C CA . MET A 1 95 ? 35.603 9.173 -57.880 1.00 90.19 95 MET A CA 1
ATOM 786 C C . MET A 1 95 ? 36.216 8.813 -56.526 1.00 90.19 95 MET A C 1
ATOM 788 O O . MET A 1 95 ? 35.475 8.429 -55.619 1.00 90.19 95 MET A O 1
ATOM 792 N N . ASP A 1 96 ? 37.521 9.007 -56.349 1.00 92.12 96 ASP A N 1
ATOM 793 C CA . ASP A 1 96 ? 38.203 8.823 -55.068 1.00 92.12 96 ASP A CA 1
ATOM 794 C C . ASP A 1 96 ? 37.702 9.813 -54.006 1.00 92.12 96 ASP A C 1
ATOM 796 O O . ASP A 1 96 ? 37.431 9.421 -52.864 1.00 92.12 96 ASP A O 1
ATOM 800 N N . GLU A 1 97 ? 37.489 11.082 -54.373 1.00 93.19 97 GLU A N 1
ATOM 801 C CA . GLU A 1 97 ? 36.893 12.081 -53.479 1.00 93.19 97 GLU A CA 1
ATOM 802 C C . GLU A 1 97 ? 35.469 11.680 -53.056 1.00 93.19 97 GLU A C 1
ATOM 804 O O . GLU A 1 97 ? 35.133 11.718 -51.865 1.00 93.19 97 GLU A O 1
ATOM 809 N N . ILE A 1 98 ? 34.645 11.216 -54.004 1.00 93.25 98 ILE A N 1
ATOM 810 C CA . ILE A 1 98 ? 33.302 10.697 -53.712 1.00 93.25 98 ILE A CA 1
ATOM 811 C C . ILE A 1 98 ? 33.379 9.489 -52.780 1.00 93.25 98 ILE A C 1
ATOM 813 O O . ILE A 1 98 ? 32.647 9.443 -51.790 1.00 93.25 98 ILE A O 1
ATOM 817 N N . MET A 1 99 ? 34.242 8.511 -53.063 1.00 92.06 99 MET A N 1
ATOM 818 C CA . MET A 1 99 ? 34.370 7.309 -52.237 1.00 92.06 99 MET A CA 1
ATOM 819 C C . MET A 1 99 ? 34.806 7.651 -50.811 1.00 92.06 99 MET A C 1
ATOM 821 O O . MET A 1 99 ? 34.242 7.121 -49.849 1.00 92.06 99 MET A O 1
ATOM 825 N N . SER A 1 100 ? 35.743 8.588 -50.657 1.00 92.88 100 SER A N 1
ATOM 826 C CA . SER A 1 100 ? 36.157 9.115 -49.356 1.00 92.88 100 SER A CA 1
ATOM 827 C C . SER A 1 100 ? 34.991 9.787 -48.619 1.00 92.88 100 SER A C 1
ATOM 829 O O . SER A 1 100 ? 34.722 9.480 -47.452 1.00 92.88 100 SER A O 1
ATOM 831 N N . GLY A 1 101 ? 34.220 10.632 -49.313 1.00 93.38 101 GLY A N 1
ATOM 832 C CA . GLY A 1 101 ? 33.033 11.289 -48.762 1.00 93.38 101 GLY A CA 1
ATOM 833 C C . GLY A 1 101 ? 31.941 10.306 -48.326 1.00 93.38 101 GLY A C 1
ATOM 834 O O . GLY A 1 101 ? 31.393 10.433 -47.228 1.00 93.38 101 GLY A O 1
ATOM 835 N N . VAL A 1 102 ? 31.655 9.289 -49.144 1.00 94.06 102 VAL A N 1
ATOM 836 C CA . VAL A 1 102 ? 30.692 8.219 -48.833 1.00 94.06 102 VAL A CA 1
ATOM 837 C C . VAL A 1 102 ? 31.158 7.397 -47.633 1.00 94.06 102 VAL A C 1
ATOM 839 O O . VAL A 1 102 ? 30.355 7.109 -46.745 1.00 94.06 102 VAL A O 1
ATOM 842 N N . SER A 1 103 ? 32.448 7.064 -47.560 1.00 93.06 103 SER A N 1
ATOM 843 C CA . SER A 1 103 ? 33.032 6.350 -46.421 1.00 93.06 103 SER A CA 1
ATOM 844 C C . SER A 1 103 ? 32.887 7.150 -45.121 1.00 93.06 103 SER A C 1
ATOM 846 O O . SER A 1 103 ? 32.410 6.624 -44.110 1.00 93.06 103 SER A O 1
ATOM 848 N N . LEU A 1 104 ? 33.183 8.455 -45.158 1.00 94.75 104 LEU A N 1
ATOM 849 C CA . LEU A 1 104 ? 33.017 9.353 -44.013 1.00 94.75 104 LEU A CA 1
ATOM 850 C C . LEU A 1 104 ? 31.550 9.454 -43.568 1.00 94.75 104 LEU A C 1
ATOM 852 O O . LEU A 1 104 ? 31.254 9.360 -42.375 1.00 94.75 104 LEU A O 1
ATOM 856 N N . LEU A 1 105 ? 30.624 9.627 -44.516 1.00 93.62 105 LEU A N 1
ATOM 857 C CA . LEU A 1 105 ? 29.184 9.669 -44.244 1.00 93.62 105 LEU A CA 1
ATOM 858 C C . LEU A 1 105 ? 28.681 8.349 -43.654 1.00 93.62 105 LEU A C 1
ATOM 860 O O . LEU A 1 105 ? 27.931 8.365 -42.681 1.00 93.62 105 LEU A O 1
ATOM 864 N N . SER A 1 106 ? 29.130 7.212 -44.188 1.00 93.19 106 SER A N 1
ATOM 865 C CA . SER A 1 106 ? 28.791 5.893 -43.652 1.00 93.19 106 SER A CA 1
ATOM 866 C C . SER A 1 106 ? 29.317 5.702 -42.228 1.00 93.19 106 SER A C 1
ATOM 868 O O . SER A 1 106 ? 28.632 5.078 -41.415 1.00 93.19 106 SER A O 1
ATOM 870 N N . GLY A 1 107 ? 30.508 6.222 -41.918 1.00 94.00 107 GLY A N 1
ATOM 871 C CA . GLY A 1 107 ? 31.067 6.214 -40.567 1.00 94.00 107 GLY A CA 1
ATOM 872 C C . GLY A 1 107 ? 30.201 7.008 -39.590 1.00 94.00 107 GLY A C 1
ATOM 873 O O . GLY A 1 107 ? 29.773 6.468 -38.571 1.00 94.00 107 GLY A O 1
ATOM 874 N N . LYS A 1 108 ? 29.852 8.248 -39.953 1.00 94.81 108 LYS A N 1
ATOM 875 C CA . LYS A 1 108 ? 28.973 9.110 -39.144 1.00 94.81 108 LYS A CA 1
ATOM 876 C C . LYS A 1 108 ? 27.577 8.520 -38.958 1.00 94.81 108 LYS A C 1
ATOM 878 O O . LYS A 1 108 ? 27.019 8.591 -37.871 1.00 94.81 108 LYS A O 1
ATOM 883 N N . LEU A 1 109 ? 27.008 7.905 -39.996 1.00 94.19 109 LEU A N 1
ATOM 884 C CA . LEU A 1 109 ? 25.691 7.274 -39.898 1.00 94.19 109 LEU A CA 1
ATOM 885 C C . LEU A 1 109 ? 25.701 6.101 -38.908 1.00 94.19 109 LEU A C 1
ATOM 887 O O . LEU A 1 109 ? 24.739 5.914 -38.166 1.00 94.19 109 LEU A O 1
ATOM 891 N N . ARG A 1 110 ? 26.796 5.331 -38.865 1.00 94.06 110 ARG A N 1
ATOM 892 C CA . ARG A 1 110 ? 26.978 4.253 -37.886 1.00 94.06 110 ARG A CA 1
ATOM 893 C C . ARG A 1 110 ? 27.105 4.793 -36.461 1.00 94.06 110 ARG A C 1
ATOM 895 O O . ARG A 1 110 ? 26.532 4.205 -35.551 1.00 94.06 110 ARG A O 1
ATOM 902 N N . GLU A 1 111 ? 27.821 5.897 -36.272 1.00 95.12 111 GLU A N 1
ATOM 903 C CA . GLU A 1 111 ? 27.941 6.572 -34.974 1.00 95.12 111 GLU A CA 1
ATOM 904 C C . GLU A 1 111 ? 26.572 7.045 -34.467 1.00 95.12 111 GLU A C 1
ATOM 906 O O . GLU A 1 111 ? 26.150 6.642 -33.386 1.00 95.12 111 GLU A O 1
ATOM 911 N N . VAL A 1 112 ? 25.813 7.760 -35.304 1.00 95.06 112 VAL A N 1
ATOM 912 C CA . VAL A 1 112 ? 24.447 8.205 -34.978 1.00 95.06 112 VAL A CA 1
ATOM 913 C C . VAL A 1 112 ? 23.524 7.021 -34.676 1.00 95.06 112 VAL A C 1
ATOM 915 O O . VAL A 1 112 ? 22.708 7.087 -33.757 1.00 95.06 112 VAL A O 1
ATOM 918 N N . ALA A 1 113 ? 23.636 5.918 -35.422 1.00 93.62 113 ALA A N 1
ATOM 919 C CA . ALA A 1 113 ? 22.848 4.715 -35.159 1.00 93.62 113 ALA A CA 1
ATOM 920 C C . ALA A 1 113 ? 23.175 4.099 -33.787 1.00 93.62 113 ALA A C 1
ATOM 922 O O . ALA A 1 113 ? 22.258 3.697 -33.069 1.00 93.62 113 ALA A O 1
ATOM 923 N N . ASN A 1 114 ? 24.455 4.070 -33.405 1.00 94.81 114 ASN A N 1
ATOM 924 C CA . ASN A 1 114 ? 24.889 3.585 -32.096 1.00 94.81 114 ASN A CA 1
ATOM 925 C C . ASN A 1 114 ? 24.395 4.491 -30.962 1.00 94.81 114 ASN A C 1
ATOM 927 O O . ASN A 1 114 ? 23.821 3.987 -30.000 1.00 94.81 114 ASN A O 1
ATOM 931 N N . GLU A 1 115 ? 24.546 5.812 -31.091 1.00 95.25 115 GLU A N 1
ATOM 932 C CA . GLU A 1 115 ? 24.017 6.777 -30.116 1.00 95.25 115 GLU A CA 1
ATOM 933 C C . GLU A 1 115 ? 22.498 6.643 -29.973 1.00 95.25 115 GLU A C 1
ATOM 935 O O . GLU A 1 115 ? 21.964 6.609 -28.867 1.00 95.25 115 GLU A O 1
ATOM 940 N N . THR A 1 116 ? 21.786 6.476 -31.091 1.00 94.81 116 THR A N 1
ATOM 941 C CA . THR A 1 116 ? 20.334 6.259 -31.082 1.00 94.81 116 THR A CA 1
ATOM 942 C C . THR A 1 116 ? 19.959 4.965 -30.352 1.00 94.81 116 THR A C 1
ATOM 944 O O . THR A 1 116 ? 18.929 4.924 -29.679 1.00 94.81 116 THR A O 1
ATOM 947 N N . CYS A 1 117 ? 20.767 3.907 -30.469 1.00 94.50 117 CYS A N 1
ATOM 948 C CA . CYS A 1 117 ? 20.559 2.659 -29.732 1.00 94.50 117 CYS A CA 1
ATOM 949 C C . CYS A 1 117 ? 20.729 2.871 -28.224 1.00 94.50 117 CYS A C 1
ATOM 951 O O . CYS A 1 117 ? 19.834 2.521 -27.461 1.00 94.50 117 CYS A O 1
ATOM 953 N N . GLN A 1 118 ? 21.809 3.539 -27.813 1.00 95.19 118 GLN A N 1
ATOM 954 C CA . GLN A 1 118 ? 22.070 3.853 -26.405 1.00 95.19 118 GLN A CA 1
ATOM 955 C C . GLN A 1 118 ? 20.965 4.724 -25.802 1.00 95.19 118 GLN A C 1
ATOM 957 O O . GLN A 1 118 ? 20.492 4.456 -24.703 1.00 95.19 118 GLN A O 1
ATOM 962 N N . ILE A 1 119 ? 20.487 5.730 -26.543 1.00 95.44 119 ILE A N 1
ATOM 963 C CA . ILE A 1 119 ? 19.371 6.574 -26.100 1.00 95.44 119 ILE A CA 1
ATOM 964 C C . ILE A 1 119 ? 18.108 5.736 -25.880 1.00 95.44 119 ILE A C 1
ATOM 966 O O . ILE A 1 119 ? 17.407 5.951 -24.895 1.00 95.44 119 ILE A O 1
ATOM 970 N N . LYS A 1 120 ? 17.804 4.783 -26.771 1.00 95.50 120 LYS A N 1
ATOM 971 C CA . LYS A 1 120 ? 16.645 3.892 -26.602 1.00 95.50 120 LYS A CA 1
ATOM 972 C C . LYS A 1 120 ? 16.775 3.017 -25.360 1.00 95.50 120 LYS A C 1
ATOM 974 O O . LYS A 1 120 ? 15.799 2.884 -24.632 1.00 95.50 120 LYS A O 1
ATOM 979 N N . GLU A 1 121 ? 17.957 2.458 -25.120 1.00 95.69 121 GLU A N 1
ATOM 980 C CA . GLU A 1 121 ? 18.239 1.648 -23.930 1.00 95.69 121 GLU A CA 1
ATOM 981 C C . GLU A 1 121 ? 18.064 2.476 -22.651 1.00 95.69 121 GLU A C 1
ATOM 983 O O . GLU A 1 121 ? 17.277 2.104 -21.784 1.00 95.69 121 GLU A O 1
ATOM 988 N N . SER A 1 122 ? 18.681 3.660 -22.579 1.00 95.44 122 SER A N 1
ATOM 989 C CA . SER A 1 122 ? 18.524 4.566 -21.433 1.00 95.44 122 SER A CA 1
ATOM 990 C C . SER A 1 122 ? 17.077 5.025 -21.224 1.00 95.44 122 SER A C 1
ATOM 992 O O . SER A 1 122 ? 16.650 5.243 -20.091 1.00 95.44 122 SER A O 1
ATOM 994 N N . LEU A 1 123 ? 16.303 5.192 -22.301 1.00 95.25 123 LEU A N 1
ATOM 995 C CA . LEU A 1 123 ? 14.896 5.577 -22.207 1.00 95.25 123 LEU A CA 1
ATOM 996 C C . LEU A 1 123 ? 14.028 4.441 -21.645 1.00 95.25 123 LEU A C 1
ATOM 998 O O . LEU A 1 123 ? 13.098 4.717 -20.886 1.00 95.25 123 LEU A O 1
ATOM 1002 N N . GLU A 1 124 ? 14.339 3.186 -21.970 1.00 95.81 124 GLU A N 1
ATOM 1003 C CA . GLU A 1 124 ? 13.642 2.029 -21.399 1.00 95.81 124 GLU A CA 1
ATOM 1004 C C . GLU A 1 124 ? 13.997 1.843 -19.917 1.00 95.81 124 GLU A C 1
ATOM 1006 O O . GLU A 1 124 ? 13.100 1.693 -19.090 1.00 95.81 124 GLU A O 1
ATOM 1011 N N . GLU A 1 125 ? 15.272 1.981 -19.542 1.00 95.69 125 GLU A N 1
ATOM 1012 C CA . GLU A 1 125 ? 15.697 1.959 -18.132 1.00 95.69 125 GLU A CA 1
ATOM 1013 C C . GLU A 1 125 ? 15.018 3.066 -17.309 1.00 95.69 125 GLU A C 1
ATOM 1015 O O . GLU A 1 125 ? 14.563 2.849 -16.178 1.00 95.69 125 GLU A O 1
ATOM 1020 N N . LEU A 1 126 ? 14.907 4.269 -17.886 1.00 95.62 126 LEU A N 1
ATOM 1021 C CA . LEU A 1 126 ? 14.200 5.376 -17.254 1.00 95.62 126 LEU A CA 1
ATOM 1022 C C . LEU A 1 126 ? 12.715 5.050 -17.081 1.00 95.62 126 LEU A C 1
ATOM 1024 O O . LEU A 1 126 ? 12.154 5.311 -16.017 1.00 95.62 126 LEU A O 1
ATOM 1028 N N . ARG A 1 127 ? 12.079 4.465 -18.100 1.00 95.88 127 ARG A N 1
ATOM 1029 C CA . ARG A 1 127 ? 10.677 4.040 -18.042 1.00 95.88 127 ARG A CA 1
ATOM 1030 C C . ARG A 1 127 ? 10.454 3.022 -16.926 1.00 95.88 127 ARG A C 1
ATOM 1032 O O . ARG A 1 127 ? 9.534 3.205 -16.131 1.00 95.88 127 ARG A O 1
ATOM 1039 N N . GLU A 1 128 ? 11.294 1.996 -16.825 1.00 95.69 128 GLU A N 1
ATOM 1040 C CA . GLU A 1 128 ? 11.208 0.991 -15.758 1.00 95.69 128 GLU A CA 1
ATOM 1041 C C . GLU A 1 128 ? 11.367 1.622 -14.372 1.00 95.69 128 GLU A C 1
ATOM 1043 O O . GLU A 1 128 ? 10.578 1.356 -13.460 1.00 95.69 128 GLU A O 1
ATOM 1048 N N . THR A 1 129 ? 12.338 2.525 -14.231 1.00 95.38 129 THR A N 1
ATOM 1049 C CA . THR A 1 129 ? 12.578 3.256 -12.983 1.00 95.38 129 THR A CA 1
ATOM 1050 C C . THR A 1 129 ? 11.367 4.105 -12.593 1.00 95.38 129 THR A C 1
ATOM 1052 O O . THR A 1 129 ? 10.942 4.086 -11.437 1.00 95.38 129 THR A O 1
ATOM 1055 N N . VAL A 1 130 ? 10.771 4.822 -13.551 1.00 95.81 130 VAL A N 1
ATOM 1056 C CA . VAL A 1 130 ? 9.563 5.629 -13.329 1.00 95.81 130 VAL A CA 1
ATOM 1057 C C . VAL A 1 130 ? 8.382 4.746 -12.927 1.00 95.81 130 VAL A C 1
ATOM 1059 O O . VAL A 1 130 ? 7.724 5.060 -11.938 1.00 95.81 130 VAL A O 1
ATOM 1062 N N . CYS A 1 131 ? 8.151 3.615 -13.600 1.00 94.88 131 CYS A N 1
ATOM 1063 C CA . CYS A 1 131 ? 7.087 2.674 -13.235 1.00 94.88 131 CYS A CA 1
ATOM 1064 C C . CYS A 1 131 ? 7.269 2.105 -11.817 1.00 94.88 131 CYS A C 1
ATOM 1066 O O . CYS A 1 131 ? 6.295 1.941 -11.073 1.00 94.88 131 CYS A O 1
ATOM 1068 N N . HIS A 1 132 ? 8.511 1.823 -11.413 1.00 93.81 132 HIS A N 1
ATOM 1069 C CA . HIS A 1 132 ? 8.806 1.362 -10.059 1.00 93.81 132 HIS A CA 1
ATOM 1070 C C . HIS A 1 132 ? 8.540 2.450 -9.009 1.00 93.81 132 HIS A C 1
ATOM 1072 O O . HIS A 1 132 ? 7.919 2.180 -7.976 1.00 93.81 132 HIS A O 1
ATOM 1078 N N . ILE A 1 133 ? 8.969 3.687 -9.279 1.00 94.12 133 ILE A N 1
ATOM 1079 C CA . ILE A 1 133 ? 8.715 4.837 -8.403 1.00 94.12 133 ILE A CA 1
ATOM 1080 C C . ILE A 1 133 ? 7.212 5.084 -8.275 1.00 94.12 133 ILE A C 1
ATOM 1082 O O . ILE A 1 133 ? 6.725 5.225 -7.156 1.00 94.12 133 ILE A O 1
ATOM 1086 N N . GLU A 1 134 ? 6.476 5.094 -9.385 1.00 94.44 134 GLU A N 1
ATOM 1087 C CA . GLU A 1 134 ? 5.023 5.275 -9.403 1.00 94.44 134 GLU A CA 1
ATOM 1088 C C . GLU A 1 134 ? 4.332 4.222 -8.532 1.00 94.44 134 GLU A C 1
ATOM 1090 O O . GLU A 1 134 ? 3.593 4.569 -7.612 1.00 94.44 134 GLU A O 1
ATOM 1095 N N . SER A 1 135 ? 4.662 2.944 -8.734 1.00 92.19 135 SER A N 1
ATOM 1096 C CA . SER A 1 135 ? 4.102 1.840 -7.946 1.00 92.19 135 SER A CA 1
ATOM 1097 C C . SER A 1 135 ? 4.398 1.988 -6.447 1.00 92.19 135 SER A C 1
ATOM 1099 O O . SER A 1 135 ? 3.522 1.777 -5.609 1.00 92.19 135 SER A O 1
ATOM 1101 N N . SER A 1 136 ? 5.623 2.387 -6.096 1.00 90.50 136 SER A N 1
ATOM 1102 C CA . SER A 1 136 ? 6.038 2.621 -4.707 1.00 90.50 136 SER A CA 1
ATOM 1103 C C . SER A 1 136 ? 5.305 3.809 -4.074 1.00 90.50 136 SER A C 1
ATOM 1105 O O . SER A 1 136 ? 4.885 3.747 -2.917 1.00 90.50 136 SER A O 1
ATOM 1107 N N . VAL A 1 137 ? 5.110 4.892 -4.829 1.00 91.81 137 VAL A N 1
ATOM 1108 C CA . VAL A 1 137 ? 4.377 6.077 -4.369 1.00 91.81 137 VAL A CA 1
ATOM 1109 C C . VAL A 1 137 ? 2.903 5.752 -4.155 1.00 91.81 137 VAL A C 1
ATOM 1111 O O . VAL A 1 137 ? 2.381 6.099 -3.099 1.00 91.81 137 VAL A O 1
ATOM 1114 N N . VAL A 1 138 ? 2.260 5.042 -5.086 1.00 92.56 138 VAL A N 1
ATOM 1115 C CA . VAL A 1 138 ? 0.859 4.610 -4.952 1.00 92.56 138 VAL A CA 1
ATOM 1116 C C . VAL A 1 138 ? 0.676 3.767 -3.692 1.00 92.56 138 VAL A C 1
ATOM 1118 O O . VAL A 1 138 ? -0.127 4.121 -2.838 1.00 92.56 138 VAL A O 1
ATOM 1121 N N . GLN A 1 139 ? 1.512 2.745 -3.480 1.00 88.19 139 GLN A N 1
ATOM 1122 C CA . GLN A 1 139 ? 1.433 1.913 -2.271 1.00 88.19 139 GLN A CA 1
ATOM 1123 C C . GLN A 1 139 ? 1.599 2.717 -0.972 1.00 88.19 139 GLN A C 1
ATOM 1125 O O . GLN A 1 139 ? 0.962 2.423 0.043 1.00 88.19 139 GLN A O 1
ATOM 1130 N N . ARG A 1 140 ? 2.471 3.733 -0.975 1.00 88.81 140 ARG A N 1
ATOM 1131 C CA . ARG A 1 140 ? 2.667 4.612 0.185 1.00 88.81 140 ARG A CA 1
ATOM 1132 C C . ARG A 1 140 ? 1.477 5.537 0.415 1.00 88.81 140 ARG A C 1
ATOM 1134 O O . ARG A 1 140 ? 1.133 5.757 1.574 1.00 88.81 140 ARG A O 1
ATOM 1141 N N . LEU A 1 141 ? 0.883 6.071 -0.650 1.00 91.81 141 LEU A N 1
ATOM 1142 C CA . LEU A 1 141 ? -0.309 6.914 -0.576 1.00 91.81 141 LEU A CA 1
ATOM 1143 C C . LEU A 1 141 ? -1.508 6.113 -0.071 1.00 91.81 141 LEU A C 1
ATOM 1145 O O . LEU A 1 141 ? -2.129 6.546 0.894 1.00 91.81 141 LEU A O 1
ATOM 1149 N N . ASP A 1 142 ? -1.745 4.916 -0.609 1.00 90.75 142 ASP A N 1
ATOM 1150 C CA . ASP A 1 142 ? -2.820 4.020 -0.164 1.00 90.75 142 ASP A CA 1
ATOM 1151 C C . ASP A 1 142 ? -2.689 3.696 1.332 1.00 90.75 142 ASP A C 1
ATOM 1153 O O . ASP A 1 142 ? -3.657 3.744 2.094 1.00 90.75 142 ASP A O 1
ATOM 1157 N N . TYR A 1 143 ? -1.465 3.412 1.793 1.00 91.06 143 TYR A N 1
ATOM 1158 C CA . TYR A 1 143 ? -1.205 3.183 3.213 1.00 91.06 143 TYR A CA 1
ATOM 1159 C C . TYR A 1 143 ? -1.461 4.437 4.066 1.00 91.06 143 TYR A C 1
ATOM 1161 O O . TYR A 1 143 ? -1.998 4.332 5.170 1.00 91.06 143 TYR A O 1
ATOM 1169 N N . GLN A 1 144 ? -1.070 5.621 3.586 1.00 91.81 144 GLN A N 1
ATOM 1170 C CA . GLN A 1 144 ? -1.304 6.883 4.294 1.00 91.81 144 GLN A CA 1
ATOM 1171 C C . GLN A 1 144 ? -2.790 7.236 4.367 1.00 91.81 144 GLN A C 1
ATOM 1173 O O . GLN A 1 144 ? -3.251 7.661 5.425 1.00 91.81 144 GLN A O 1
ATOM 1178 N N . GLU A 1 145 ? -3.537 7.037 3.285 1.00 94.81 145 GLU A N 1
ATOM 1179 C CA . GLU A 1 145 ? -4.985 7.225 3.256 1.00 94.81 145 GLU A CA 1
ATOM 1180 C C . GLU A 1 145 ? -5.668 6.280 4.246 1.00 94.81 145 GLU A C 1
ATOM 1182 O O . GLU A 1 145 ? -6.433 6.726 5.103 1.00 94.81 145 GLU A O 1
ATOM 1187 N N . LEU A 1 146 ? -5.305 4.994 4.222 1.00 94.31 146 LEU A N 1
ATOM 1188 C CA . LEU A 1 146 ? -5.814 4.007 5.169 1.00 94.31 146 LEU A CA 1
ATOM 1189 C C . LEU A 1 146 ? -5.493 4.387 6.625 1.00 94.31 146 LEU A C 1
ATOM 1191 O O . LEU A 1 146 ? -6.346 4.245 7.498 1.00 94.31 146 LEU A O 1
ATOM 1195 N N . TYR A 1 147 ? -4.294 4.910 6.895 1.00 95.00 147 TYR A N 1
ATOM 1196 C CA . TYR A 1 147 ? -3.909 5.413 8.217 1.00 95.00 147 TYR A CA 1
ATOM 1197 C C . TYR A 1 147 ? -4.754 6.616 8.663 1.00 95.00 147 TYR A C 1
ATOM 1199 O O . TYR A 1 147 ? -5.207 6.660 9.808 1.00 95.00 147 TYR A O 1
ATOM 1207 N N . ILE A 1 148 ? -4.991 7.588 7.778 1.00 95.75 148 ILE A N 1
ATOM 1208 C CA . ILE A 1 148 ? -5.825 8.762 8.078 1.00 95.75 148 ILE A CA 1
ATOM 1209 C C . ILE A 1 148 ? -7.263 8.324 8.375 1.00 95.75 148 ILE A C 1
ATOM 1211 O O . ILE A 1 148 ? -7.832 8.740 9.388 1.00 95.75 148 ILE A O 1
ATOM 1215 N N . ASN A 1 149 ? -7.819 7.440 7.544 1.00 96.50 149 ASN A N 1
ATOM 1216 C CA . ASN A 1 149 ? -9.166 6.903 7.722 1.00 96.50 149 ASN A CA 1
ATOM 1217 C C . ASN A 1 149 ? -9.277 6.138 9.047 1.00 96.50 149 ASN A C 1
ATOM 1219 O O . ASN A 1 149 ? -10.167 6.433 9.845 1.00 96.50 149 ASN A O 1
ATOM 1223 N N . ALA A 1 150 ? -8.308 5.270 9.351 1.00 96.38 150 ALA A N 1
ATOM 1224 C CA . ALA A 1 150 ? -8.215 4.552 10.619 1.00 96.38 150 ALA A CA 1
ATOM 1225 C C . ALA A 1 150 ? -8.198 5.488 11.837 1.00 96.38 150 ALA A C 1
ATOM 1227 O O . ALA A 1 150 ? -8.921 5.257 12.808 1.00 96.38 150 ALA A O 1
ATOM 1228 N N . LEU A 1 151 ? -7.401 6.562 11.809 1.00 96.69 151 LEU A N 1
ATOM 1229 C CA . LEU A 1 151 ? -7.372 7.529 12.907 1.00 96.69 151 LEU A CA 1
ATOM 1230 C C . LEU A 1 151 ? -8.683 8.304 13.036 1.00 96.69 151 LEU A C 1
ATOM 1232 O O . LEU A 1 151 ? -9.147 8.522 14.156 1.00 96.69 151 LEU A O 1
ATOM 1236 N N . SER A 1 152 ? -9.293 8.692 11.916 1.00 96.88 152 SER A N 1
ATOM 1237 C CA . SER A 1 152 ? -10.590 9.372 11.924 1.00 96.88 152 SER A CA 1
ATOM 1238 C C . SER A 1 152 ? -11.689 8.481 12.512 1.00 96.88 152 SER A C 1
ATOM 1240 O O . SER A 1 152 ? -12.488 8.936 13.332 1.00 96.88 152 SER A O 1
ATOM 1242 N N . GLU A 1 153 ? -11.675 7.189 12.175 1.00 96.44 153 GLU A N 1
ATOM 1243 C CA . GLU A 1 153 ? -12.600 6.205 12.719 1.00 96.44 153 GLU A CA 1
ATOM 1244 C C . GLU A 1 153 ? -12.354 5.981 14.211 1.00 96.44 153 GLU A C 1
ATOM 1246 O O . GLU A 1 153 ? -13.313 5.955 14.983 1.00 96.44 153 GLU A O 1
ATOM 1251 N N . LYS A 1 154 ? -11.088 5.878 14.635 1.00 96.75 154 LYS A N 1
ATOM 1252 C CA . LYS A 1 154 ? -10.706 5.774 16.048 1.00 96.75 154 LYS A CA 1
ATOM 1253 C C . LYS A 1 154 ? -11.275 6.935 16.864 1.00 96.75 154 LYS A C 1
ATOM 1255 O O . LYS A 1 154 ? -11.913 6.707 17.890 1.00 96.75 154 LYS A O 1
ATOM 1260 N N . GLU A 1 155 ? -11.082 8.171 16.406 1.00 96.62 155 GLU A N 1
ATOM 1261 C CA . GLU A 1 155 ? -11.613 9.360 17.085 1.00 96.62 155 GLU A CA 1
ATOM 1262 C C . GLU A 1 155 ? -13.149 9.388 17.079 1.00 96.62 155 GLU A C 1
ATOM 1264 O O . GLU A 1 155 ? -13.770 9.689 18.101 1.00 96.62 155 GLU A O 1
ATOM 1269 N N . LEU A 1 156 ? -13.790 9.002 15.969 1.00 95.62 156 LEU A N 1
ATOM 1270 C CA . LEU A 1 156 ? -15.247 8.894 15.900 1.00 95.62 156 LEU A CA 1
ATOM 1271 C C . LEU A 1 156 ? -15.779 7.851 16.893 1.00 95.62 156 LEU A C 1
ATOM 1273 O O . LEU A 1 156 ? -16.707 8.148 17.648 1.00 95.62 156 LEU A O 1
ATOM 1277 N N . ALA A 1 157 ? -15.187 6.659 16.930 1.00 95.25 157 ALA A N 1
ATOM 1278 C CA . ALA A 1 157 ? -15.576 5.575 17.823 1.00 95.25 157 ALA A CA 1
ATOM 1279 C C . ALA A 1 157 ? -15.418 5.981 19.295 1.00 95.25 157 ALA A C 1
ATOM 1281 O O . ALA A 1 157 ? -16.349 5.802 20.081 1.00 95.25 157 ALA A O 1
ATOM 1282 N N . LEU A 1 158 ? -14.301 6.625 19.649 1.00 95.88 158 LEU A N 1
ATOM 1283 C CA . LEU A 1 158 ? -14.078 7.183 20.985 1.00 95.88 158 LEU A CA 1
ATOM 1284 C C . LEU A 1 158 ? -15.087 8.279 21.333 1.00 95.88 158 LEU A C 1
ATOM 1286 O O . LEU A 1 158 ? -15.592 8.320 22.455 1.00 95.88 158 LEU A O 1
ATOM 1290 N N . SER A 1 159 ? -15.433 9.147 20.378 1.00 95.06 159 SER A N 1
ATOM 1291 C CA . SER A 1 159 ? -16.433 10.194 20.599 1.00 95.06 159 SER A CA 1
ATOM 1292 C C . SER A 1 159 ? -17.811 9.599 20.901 1.00 95.06 159 SER A C 1
ATOM 1294 O O . SER A 1 159 ? -18.472 10.041 21.841 1.00 95.06 159 SER A O 1
ATOM 1296 N N . ILE A 1 160 ? -18.222 8.555 20.174 1.00 92.81 160 ILE A N 1
ATOM 1297 C CA . ILE A 1 160 ? -19.477 7.831 20.406 1.00 92.81 160 ILE A CA 1
ATOM 1298 C C . ILE A 1 160 ? -19.420 7.130 21.762 1.00 92.81 160 ILE A C 1
ATOM 1300 O O . ILE A 1 160 ? -20.341 7.275 22.563 1.00 92.81 160 ILE A O 1
ATOM 1304 N N . PHE A 1 161 ? 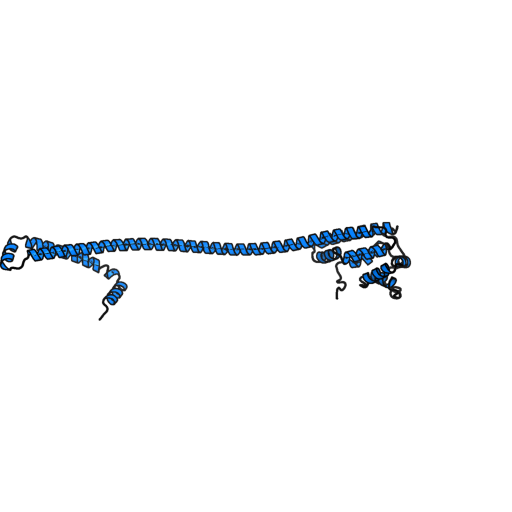-18.313 6.447 22.051 1.00 93.75 161 PHE A N 1
ATOM 1305 C CA . PHE A 1 161 ? -18.104 5.764 23.319 1.00 93.75 161 PHE A CA 1
ATOM 1306 C C . PHE A 1 161 ? -18.144 6.725 24.512 1.00 93.75 161 PHE A C 1
ATOM 1308 O O . PHE A 1 161 ? -18.659 6.367 25.567 1.00 93.75 161 PHE A O 1
ATOM 1315 N N . SER A 1 162 ? -17.672 7.962 24.353 1.00 93.56 162 SER A N 1
ATOM 1316 C CA . SER A 1 162 ? -17.684 8.980 25.409 1.00 93.56 162 SER A CA 1
ATOM 1317 C C . SER A 1 162 ? -19.074 9.543 25.728 1.00 93.56 162 SER A C 1
ATOM 1319 O O . SER A 1 162 ? -19.286 10.036 26.839 1.00 93.56 162 SER A O 1
ATOM 1321 N N . LYS A 1 163 ? -20.033 9.463 24.792 1.00 92.12 163 LYS A N 1
ATOM 1322 C CA . LYS A 1 163 ? -21.396 9.969 24.998 1.00 92.12 163 LYS A CA 1
ATOM 1323 C C . LYS A 1 163 ? -22.126 9.115 26.030 1.00 92.12 163 LYS A C 1
ATOM 1325 O O . LYS A 1 163 ? -22.040 7.887 26.017 1.00 92.12 163 LYS A O 1
ATOM 1330 N N . THR A 1 164 ? -22.850 9.760 26.936 1.00 76.94 164 THR A N 1
ATOM 1331 C CA . THR A 1 164 ? -23.787 9.082 27.839 1.00 76.94 164 THR A CA 1
ATOM 1332 C C . THR A 1 164 ? -24.946 8.550 27.010 1.00 76.94 164 THR A C 1
ATOM 1334 O O . THR A 1 164 ? -25.612 9.320 26.323 1.00 76.94 164 THR A O 1
ATOM 1337 N N . ASN A 1 165 ? -25.124 7.234 27.027 1.00 72.12 165 ASN A N 1
ATOM 1338 C CA . ASN A 1 165 ? -26.184 6.547 26.311 1.00 72.12 165 ASN A CA 1
ATOM 1339 C C . ASN A 1 165 ? -26.861 5.636 27.331 1.00 72.12 165 ASN A C 1
ATOM 1341 O O . ASN A 1 165 ? -26.217 4.718 27.832 1.00 72.12 165 ASN A O 1
ATOM 1345 N N . ASP A 1 166 ? -28.117 5.913 27.665 1.00 73.38 166 ASP A N 1
ATOM 1346 C CA . ASP A 1 166 ? -28.802 5.224 28.769 1.00 73.38 166 ASP A CA 1
ATOM 1347 C C . ASP A 1 166 ? -29.141 3.761 28.433 1.00 73.38 166 ASP A C 1
ATOM 1349 O O . ASP A 1 166 ? -29.464 2.974 29.315 1.00 73.38 166 ASP A O 1
ATOM 1353 N N . SER A 1 167 ? -29.050 3.382 27.153 1.00 82.62 167 SER A N 1
ATOM 1354 C CA . SER A 1 167 ? -29.426 2.057 26.652 1.00 82.62 167 SER A CA 1
ATOM 1355 C C . SER A 1 167 ? -28.321 1.001 26.721 1.00 82.62 167 SER A C 1
ATOM 1357 O O . SER A 1 167 ? -28.607 -0.173 26.503 1.00 82.62 167 SER A O 1
ATOM 1359 N N . LEU A 1 168 ? -27.063 1.398 26.939 1.00 88.50 168 LEU A N 1
ATOM 1360 C CA . LEU A 1 168 ? -25.914 0.490 26.939 1.00 88.50 168 LEU A CA 1
ATOM 1361 C C . LEU A 1 168 ? -25.092 0.690 28.201 1.00 88.50 168 LEU A C 1
ATOM 1363 O O . LEU A 1 168 ? -24.726 1.819 28.542 1.00 88.50 168 LEU A O 1
ATOM 1367 N N . SER A 1 169 ? -24.714 -0.411 28.844 1.00 91.38 169 SER A N 1
ATOM 1368 C CA . SER A 1 169 ? -23.734 -0.339 29.919 1.00 91.38 169 SER A CA 1
ATOM 1369 C C . SER A 1 169 ? -22.380 0.156 29.390 1.00 91.38 169 SER A C 1
ATOM 1371 O O . SER A 1 169 ? -22.092 0.075 28.183 1.00 91.38 169 SER A O 1
ATOM 1373 N N . PRO A 1 170 ? -21.510 0.686 30.265 1.00 92.12 170 PRO A N 1
ATOM 1374 C CA . PRO A 1 170 ? -20.159 1.067 29.875 1.00 92.12 170 PRO A CA 1
ATOM 1375 C C . PRO A 1 170 ? -19.374 -0.096 29.253 1.00 92.12 170 PRO A C 1
ATOM 1377 O O . PRO A 1 170 ? -18.695 0.112 28.250 1.00 92.12 170 PRO A O 1
ATOM 1380 N N . GLU A 1 171 ? -19.510 -1.315 29.784 1.00 92.00 171 GLU A N 1
ATOM 1381 C CA . GLU A 1 171 ? -18.835 -2.507 29.262 1.00 92.00 171 GLU A CA 1
ATOM 1382 C C . GLU A 1 171 ? -19.377 -2.937 27.891 1.00 92.00 171 GLU A C 1
ATOM 1384 O O . GLU A 1 171 ? -18.588 -3.210 26.988 1.00 92.00 171 GLU A O 1
ATOM 1389 N N . GLN A 1 172 ? -20.700 -2.918 27.684 1.00 90.62 172 GLN A N 1
ATOM 1390 C CA . GLN A 1 172 ? -21.305 -3.178 26.367 1.00 90.62 172 GLN A CA 1
ATOM 1391 C C . GLN A 1 172 ? -20.875 -2.127 25.339 1.00 90.62 172 GLN A C 1
ATOM 1393 O O . GLN A 1 172 ? -20.543 -2.448 24.199 1.00 90.62 172 GLN A O 1
ATOM 1398 N N . SER A 1 173 ? -20.846 -0.857 25.748 1.00 92.12 173 SER A N 1
ATOM 1399 C CA . SER A 1 173 ? -20.408 0.245 24.890 1.00 92.12 173 SER A CA 1
ATOM 1400 C C . SER A 1 173 ? -18.936 0.098 24.487 1.00 92.12 173 SER A C 1
ATOM 1402 O O . SER A 1 173 ? -18.584 0.407 23.350 1.00 92.12 173 SER A O 1
ATOM 1404 N N . LEU A 1 174 ? -18.083 -0.373 25.406 1.00 92.81 174 LEU A N 1
ATOM 1405 C CA . LEU A 1 174 ? -16.675 -0.652 25.132 1.00 92.81 174 LEU A CA 1
ATOM 1406 C C . LEU A 1 174 ? -16.532 -1.805 24.136 1.00 92.81 174 LEU A C 1
ATOM 1408 O O . LEU A 1 174 ? -15.809 -1.656 23.152 1.00 92.81 174 LEU A O 1
ATOM 1412 N N . TRP A 1 175 ? -17.245 -2.912 24.364 1.00 90.19 175 TRP A N 1
ATOM 1413 C CA . TRP A 1 175 ? -17.259 -4.064 23.462 1.00 90.19 175 TRP A CA 1
ATOM 1414 C C . TRP A 1 175 ? -17.623 -3.645 22.034 1.00 90.19 175 TRP A C 1
ATOM 1416 O O . TRP A 1 175 ? -16.814 -3.790 21.122 1.00 90.19 175 TRP A O 1
ATOM 1426 N N . LEU A 1 176 ? -18.780 -2.999 21.857 1.00 90.50 176 LEU A N 1
ATOM 1427 C CA . LEU A 1 176 ? -19.261 -2.548 20.547 1.00 90.50 176 LEU A CA 1
ATOM 1428 C C . LEU A 1 176 ? -18.279 -1.602 19.845 1.00 90.50 176 LEU A C 1
ATOM 1430 O O . LEU A 1 176 ? -18.102 -1.677 18.628 1.00 90.50 176 LEU A O 1
ATOM 1434 N N . MET A 1 177 ? -17.629 -0.709 20.597 1.00 93.88 177 MET A N 1
ATOM 1435 C CA . MET A 1 177 ? -16.621 0.197 20.051 1.00 93.88 177 MET A CA 1
ATOM 1436 C C . MET A 1 177 ? -15.392 -0.572 19.547 1.00 93.88 177 MET A C 1
ATOM 1438 O O . MET A 1 177 ? -14.921 -0.298 18.444 1.00 93.88 177 MET A O 1
ATOM 1442 N N . LEU A 1 178 ? -14.876 -1.531 20.321 1.00 93.50 178 LEU A N 1
ATOM 1443 C CA . LEU A 1 178 ? -13.714 -2.333 19.928 1.00 93.50 178 LEU A CA 1
ATOM 1444 C C . LEU A 1 178 ? -14.034 -3.220 18.718 1.00 93.50 178 LEU A C 1
ATOM 1446 O O . LEU A 1 178 ? -13.257 -3.240 17.763 1.00 93.50 178 LEU A O 1
ATOM 1450 N N . THR A 1 179 ? -15.205 -3.860 18.698 1.00 90.31 179 THR A N 1
ATOM 1451 C CA . THR A 1 179 ? -15.670 -4.656 17.554 1.00 90.31 179 THR A CA 1
ATOM 1452 C C . THR A 1 179 ? -15.821 -3.797 16.298 1.00 90.31 179 THR A C 1
ATOM 1454 O O . THR A 1 179 ? -15.378 -4.196 15.221 1.00 90.31 179 THR A O 1
ATOM 1457 N N . ARG A 1 180 ? -16.373 -2.578 16.420 1.00 91.62 180 ARG A N 1
ATOM 1458 C CA . ARG A 1 180 ? -16.438 -1.622 15.303 1.00 91.62 180 ARG A CA 1
ATOM 1459 C C . ARG A 1 180 ? -15.045 -1.322 14.753 1.00 91.62 180 ARG A C 1
ATOM 1461 O O . ARG A 1 180 ? -14.849 -1.404 13.547 1.00 91.62 180 ARG A O 1
ATOM 1468 N N . LEU A 1 181 ? -14.091 -0.996 15.626 1.00 94.25 181 LEU A N 1
ATOM 1469 C CA . LEU A 1 181 ? -12.725 -0.676 15.209 1.00 94.25 181 LEU A CA 1
ATOM 1470 C C . LEU A 1 181 ? -12.047 -1.850 14.504 1.00 94.25 181 LEU A C 1
ATOM 1472 O O . LEU A 1 181 ? -11.306 -1.636 13.553 1.00 94.25 181 LEU A O 1
ATOM 1476 N N . TRP A 1 182 ? -12.306 -3.083 14.930 1.00 92.00 182 TRP A N 1
ATOM 1477 C CA . TRP A 1 182 ? -11.718 -4.269 14.311 1.00 92.00 182 TRP A CA 1
ATOM 1478 C C . TRP A 1 182 ? -12.216 -4.552 12.895 1.00 92.00 182 TRP A C 1
ATOM 1480 O O . TRP A 1 182 ? -11.420 -4.890 12.016 1.00 92.00 182 TRP A O 1
ATOM 1490 N N . TYR A 1 183 ? -13.519 -4.409 12.661 1.00 90.44 183 TYR A N 1
ATOM 1491 C CA . TYR A 1 183 ? -14.102 -4.634 11.336 1.00 90.44 183 TYR A CA 1
ATOM 1492 C C . TYR A 1 183 ? -14.012 -3.409 10.413 1.00 90.44 183 TYR A C 1
ATOM 1494 O O . TYR A 1 183 ? -14.195 -3.541 9.199 1.00 90.44 183 TYR A O 1
ATOM 1502 N N . GLY A 1 184 ? -13.707 -2.238 10.974 1.00 92.69 184 GLY A N 1
ATOM 1503 C CA . GLY A 1 184 ? -13.529 -0.978 10.261 1.00 92.69 184 GLY A CA 1
ATOM 1504 C C . GLY A 1 184 ? -12.159 -0.784 9.604 1.00 92.69 184 GLY A C 1
ATOM 1505 O O . GLY A 1 184 ? -11.335 -1.698 9.477 1.00 92.69 184 GLY A O 1
ATOM 1506 N N . ASP A 1 185 ? -11.908 0.455 9.191 1.00 94.31 185 ASP A N 1
ATOM 1507 C CA . ASP A 1 185 ? -10.646 0.898 8.599 1.00 94.31 185 ASP A CA 1
ATOM 1508 C C . ASP A 1 185 ? -9.495 0.828 9.605 1.00 94.31 185 ASP A C 1
ATOM 1510 O O . ASP A 1 185 ? -8.363 0.525 9.224 1.00 94.31 185 ASP A O 1
ATOM 1514 N N . PHE A 1 186 ? -9.775 1.013 10.899 1.00 95.25 186 PHE A N 1
ATOM 1515 C CA . PHE A 1 186 ? -8.769 0.862 11.950 1.00 95.25 186 PHE A CA 1
ATOM 1516 C C . PHE A 1 186 ? -8.182 -0.555 12.002 1.00 95.25 186 PHE A C 1
ATOM 1518 O O . PHE A 1 186 ? -6.962 -0.726 11.968 1.00 95.25 186 PHE A O 1
ATOM 1525 N N . GLY A 1 187 ? -9.021 -1.590 12.015 1.00 92.69 187 GLY A N 1
ATOM 1526 C CA . GLY A 1 187 ? -8.579 -2.982 12.019 1.00 92.69 187 GLY A CA 1
ATOM 1527 C C . GLY A 1 187 ? -7.902 -3.388 10.711 1.00 92.69 187 GLY A C 1
ATOM 1528 O O . GLY A 1 187 ? -6.893 -4.099 10.729 1.00 92.69 187 GLY A O 1
ATOM 1529 N N . ARG A 1 188 ? -8.375 -2.873 9.568 1.00 92.38 188 ARG A N 1
ATOM 1530 C CA . ARG A 1 188 ? -7.690 -3.039 8.272 1.00 92.38 188 ARG A CA 1
ATOM 1531 C C . ARG A 1 188 ? -6.289 -2.433 8.294 1.00 92.38 188 ARG A C 1
ATOM 1533 O O . ARG A 1 188 ? -5.336 -3.087 7.866 1.00 92.38 188 ARG A O 1
ATOM 1540 N N . TRP A 1 189 ? -6.145 -1.225 8.835 1.00 94.62 189 TRP A N 1
ATOM 1541 C CA . TRP A 1 189 ? -4.855 -0.565 9.005 1.00 94.62 189 TRP A CA 1
ATOM 1542 C C . TRP A 1 189 ? -3.917 -1.350 9.930 1.00 94.62 189 TRP A C 1
ATOM 1544 O O . TRP A 1 189 ? -2.740 -1.517 9.596 1.00 94.62 189 TRP A O 1
ATOM 1554 N N . LEU A 1 190 ? -4.419 -1.887 11.050 1.00 92.12 190 LEU A N 1
ATOM 1555 C CA . LEU A 1 190 ? -3.632 -2.752 11.935 1.00 92.12 190 LEU A CA 1
ATOM 1556 C C . LEU A 1 190 ? -3.080 -3.959 11.165 1.00 92.12 190 LEU A C 1
ATOM 1558 O O . LEU A 1 190 ? -1.869 -4.193 11.176 1.00 92.12 190 LEU A O 1
ATOM 1562 N N . LYS A 1 191 ? -3.946 -4.684 10.440 1.00 89.44 191 LYS A N 1
ATOM 1563 C CA . LYS A 1 191 ? -3.572 -5.867 9.641 1.00 89.44 191 LYS A CA 1
ATOM 1564 C C . LYS A 1 191 ? -2.553 -5.529 8.548 1.00 89.44 191 LYS A C 1
ATOM 1566 O O . LYS A 1 191 ? -1.585 -6.265 8.356 1.00 89.44 191 LYS A O 1
ATOM 1571 N N . ALA A 1 192 ? -2.726 -4.398 7.862 1.00 88.50 192 ALA A N 1
ATOM 1572 C CA . ALA A 1 192 ? -1.773 -3.915 6.862 1.00 88.50 192 ALA A CA 1
ATOM 1573 C C . ALA A 1 192 ? -0.411 -3.559 7.487 1.00 88.50 192 ALA A C 1
ATOM 1575 O O . ALA A 1 192 ? 0.642 -3.884 6.934 1.00 88.50 192 ALA A O 1
ATOM 1576 N N . SER A 1 193 ? -0.423 -2.947 8.672 1.00 86.06 193 SER A N 1
ATOM 1577 C CA . SER A 1 193 ? 0.778 -2.514 9.391 1.00 86.06 193 SER A CA 1
ATOM 1578 C C . SER A 1 193 ? 1.578 -3.669 9.993 1.00 86.06 193 SER A C 1
ATOM 1580 O O . SER A 1 193 ? 2.800 -3.561 10.099 1.00 86.06 193 SER A O 1
ATOM 1582 N N . GLY A 1 194 ? 0.927 -4.789 10.331 1.00 73.81 194 GLY A N 1
ATOM 1583 C CA . GLY A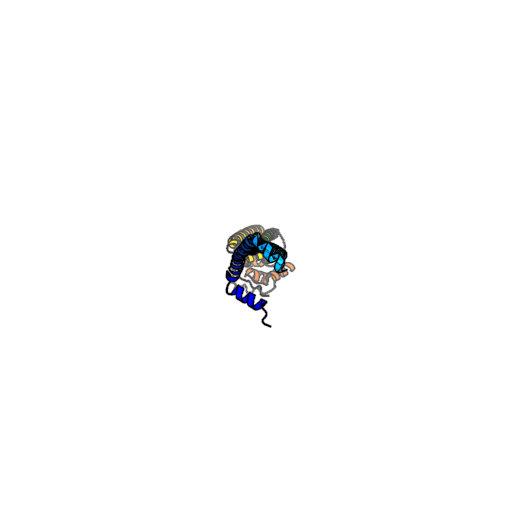 1 194 ? 1.583 -5.997 10.847 1.00 73.81 194 GLY A CA 1
ATOM 1584 C C . GLY A 1 194 ? 2.632 -6.595 9.901 1.00 73.81 194 GLY A C 1
ATOM 1585 O O . GLY A 1 194 ? 3.553 -7.273 10.352 1.00 73.81 194 GLY A O 1
ATOM 1586 N N . LYS A 1 195 ? 2.556 -6.289 8.599 1.00 75.44 195 LYS A N 1
ATOM 1587 C CA . LYS A 1 195 ? 3.509 -6.768 7.585 1.00 75.44 195 LYS A CA 1
ATOM 1588 C C . LYS A 1 195 ? 4.838 -6.001 7.576 1.00 75.44 195 LYS A C 1
ATOM 1590 O O . LYS A 1 195 ? 5.819 -6.508 7.037 1.00 75.44 195 LYS A O 1
ATOM 1595 N N . SER A 1 196 ? 4.900 -4.801 8.165 1.00 77.69 196 SER A N 1
ATOM 1596 C CA . SER A 1 196 ? 6.098 -3.950 8.139 1.00 77.69 196 SER A CA 1
ATOM 1597 C C . SER A 1 196 ? 6.678 -3.699 9.531 1.00 77.69 196 SER A C 1
ATOM 1599 O O . SER A 1 196 ? 6.040 -3.099 10.399 1.00 77.69 196 SER A O 1
ATOM 1601 N N . LYS A 1 197 ? 7.958 -4.053 9.720 1.00 76.50 197 LYS A N 1
ATOM 1602 C CA . LYS A 1 197 ? 8.705 -3.767 10.960 1.00 76.50 197 LYS A CA 1
ATOM 1603 C C . LYS A 1 197 ? 8.811 -2.267 11.263 1.00 76.50 197 LYS A C 1
ATOM 1605 O O . LYS A 1 197 ? 8.916 -1.902 12.428 1.00 76.50 197 LYS A O 1
ATOM 1610 N N . SER A 1 198 ? 8.774 -1.391 10.252 1.00 77.69 198 SER A N 1
ATOM 1611 C CA . SER A 1 198 ? 8.837 0.063 10.475 1.00 77.69 198 SER A CA 1
ATOM 1612 C C . SER A 1 198 ? 7.571 0.599 11.145 1.00 77.69 198 SER A C 1
ATOM 1614 O O . SER A 1 198 ? 7.638 1.526 11.949 1.00 77.69 198 SER A O 1
ATOM 1616 N N . ASN A 1 199 ? 6.419 -0.005 10.847 1.00 83.88 199 ASN A N 1
ATOM 1617 C CA . ASN A 1 199 ? 5.112 0.503 11.263 1.00 83.88 199 ASN A CA 1
ATOM 1618 C C . ASN A 1 199 ? 4.693 -0.035 12.636 1.00 83.88 199 ASN A C 1
ATOM 1620 O O . ASN A 1 199 ? 3.803 0.525 13.275 1.00 83.88 199 ASN A O 1
ATOM 1624 N N . SER A 1 200 ? 5.379 -1.064 13.149 1.00 84.88 200 SER A N 1
ATOM 1625 C CA . SER A 1 200 ? 5.042 -1.685 14.433 1.00 84.88 200 SER A CA 1
ATOM 1626 C C . SER A 1 200 ? 5.120 -0.716 15.613 1.00 84.88 200 SER A C 1
ATOM 1628 O O . SER A 1 200 ? 4.387 -0.876 16.583 1.00 84.88 200 SER A O 1
ATOM 1630 N N . LYS A 1 201 ? 6.016 0.281 15.559 1.00 89.25 201 LYS A N 1
ATOM 1631 C CA . LYS A 1 201 ? 6.133 1.288 16.624 1.00 89.25 201 LYS A CA 1
ATOM 1632 C C . LYS A 1 201 ? 4.895 2.190 16.667 1.00 89.25 201 LYS A C 1
ATOM 1634 O O . LYS A 1 201 ? 4.292 2.325 17.725 1.00 89.25 201 LYS A O 1
ATOM 1639 N N . VAL A 1 202 ? 4.486 2.717 15.512 1.00 91.06 202 VAL A N 1
ATOM 1640 C CA . VAL A 1 202 ? 3.307 3.592 15.380 1.00 91.06 202 VAL A CA 1
ATOM 1641 C C . VAL A 1 202 ? 2.034 2.860 15.802 1.00 91.06 202 VAL A C 1
ATOM 1643 O O . VAL A 1 202 ? 1.215 3.411 16.534 1.00 91.06 202 VAL A O 1
ATOM 1646 N N . VAL A 1 203 ? 1.890 1.592 15.406 1.00 91.56 203 VAL A N 1
ATOM 1647 C CA . VAL A 1 203 ? 0.766 0.746 15.831 1.00 91.56 203 VAL A CA 1
ATOM 1648 C C . VAL A 1 203 ? 0.720 0.602 17.351 1.00 91.56 203 VAL A C 1
ATOM 1650 O O . VAL A 1 203 ? -0.325 0.839 17.951 1.00 91.56 203 VAL A O 1
ATOM 1653 N N . LYS A 1 204 ? 1.849 0.264 17.988 1.00 90.94 204 LYS A N 1
ATOM 1654 C CA . LYS A 1 204 ? 1.924 0.110 19.449 1.00 90.94 204 LYS A CA 1
ATOM 1655 C C . LYS A 1 204 ? 1.569 1.404 20.181 1.00 90.94 204 LYS A C 1
ATOM 1657 O O . LYS A 1 204 ? 0.780 1.366 21.117 1.00 90.94 204 LYS A O 1
ATOM 1662 N N . GLU A 1 205 ? 2.102 2.538 19.736 1.00 92.94 205 GLU A N 1
ATOM 1663 C CA . GLU A 1 205 ? 1.796 3.855 20.314 1.00 92.94 205 GLU A CA 1
ATOM 1664 C C . GLU A 1 205 ? 0.312 4.219 20.154 1.00 92.94 205 GLU A C 1
ATOM 1666 O O . GLU A 1 205 ? -0.312 4.744 21.079 1.00 92.94 205 GLU A O 1
ATOM 1671 N N . THR A 1 206 ? -0.282 3.884 19.007 1.00 94.12 206 THR A N 1
ATOM 1672 C CA . THR A 1 206 ? -1.700 4.146 18.730 1.00 94.12 206 THR A CA 1
ATOM 1673 C C . THR A 1 206 ? -2.613 3.268 19.587 1.00 94.12 206 THR A C 1
ATOM 1675 O O . THR A 1 206 ? -3.576 3.776 20.160 1.00 94.12 206 THR A O 1
ATOM 1678 N N . LEU A 1 207 ? -2.300 1.975 19.724 1.00 93.88 207 LEU A N 1
ATOM 1679 C CA . LEU A 1 207 ? -3.044 1.047 20.583 1.00 93.88 207 LEU A CA 1
ATOM 1680 C C . LEU A 1 207 ? -2.938 1.426 22.063 1.00 93.88 207 LEU A C 1
ATOM 1682 O O . LEU A 1 207 ? -3.933 1.370 22.781 1.00 93.88 207 LEU A O 1
ATOM 1686 N N . GLU A 1 208 ? -1.765 1.870 22.514 1.00 94.25 208 GLU A N 1
ATOM 1687 C CA . GLU A 1 208 ? -1.582 2.346 23.886 1.00 94.25 208 GLU A CA 1
ATOM 1688 C C . GLU A 1 208 ? -2.359 3.647 24.134 1.00 94.25 208 GLU A C 1
ATOM 1690 O O . GLU A 1 208 ? -2.992 3.822 25.174 1.00 94.25 208 GLU A O 1
ATOM 1695 N N . THR A 1 209 ? -2.392 4.548 23.150 1.00 95.62 209 THR A N 1
ATOM 1696 C CA . THR A 1 209 ? -3.216 5.763 23.223 1.00 95.62 209 THR A CA 1
ATOM 1697 C C . THR A 1 209 ? -4.704 5.414 23.298 1.00 95.62 209 THR A C 1
ATOM 1699 O O . THR A 1 209 ? -5.408 5.941 24.159 1.00 95.62 209 THR A O 1
ATOM 1702 N N . LEU A 1 210 ? -5.172 4.485 22.454 1.00 95.94 210 LEU A N 1
ATOM 1703 C CA . LEU A 1 210 ? -6.546 3.980 22.478 1.00 95.94 210 LEU A CA 1
ATOM 1704 C C . LEU A 1 210 ? -6.887 3.382 23.847 1.00 95.94 210 LEU A C 1
ATOM 1706 O O . LEU A 1 210 ? -7.897 3.758 24.436 1.00 95.94 210 LEU A O 1
ATOM 1710 N N . LYS A 1 211 ? -6.023 2.515 24.389 1.00 95.31 211 LYS A N 1
ATOM 1711 C CA . LYS A 1 211 ? -6.172 1.943 25.733 1.00 95.31 211 LYS A CA 1
ATOM 1712 C C . LYS A 1 211 ? -6.353 3.036 26.780 1.00 95.31 211 LYS A C 1
ATOM 1714 O O . LYS A 1 211 ? -7.342 3.027 27.508 1.00 95.31 211 LYS A O 1
ATOM 1719 N N . ASN A 1 212 ? -5.442 4.002 26.836 1.00 95.25 212 ASN A N 1
ATOM 1720 C CA . ASN A 1 212 ? -5.487 5.068 27.837 1.00 95.25 212 ASN A CA 1
ATOM 1721 C C . ASN A 1 212 ? -6.757 5.928 27.722 1.00 95.25 212 ASN A C 1
ATOM 1723 O O . ASN A 1 212 ? -7.369 6.266 28.738 1.00 95.25 212 ASN A O 1
ATOM 1727 N N . GLN A 1 213 ? -7.203 6.222 26.498 1.00 96.12 213 GLN A N 1
ATOM 1728 C CA . GLN A 1 213 ? -8.454 6.945 26.247 1.00 96.12 213 GLN A CA 1
ATOM 1729 C C . GLN A 1 213 ? -9.684 6.130 26.678 1.00 96.12 213 GLN A C 1
ATOM 1731 O O . GLN A 1 213 ? -10.553 6.656 27.377 1.00 96.12 213 GLN A O 1
ATOM 1736 N N . CYS A 1 214 ? -9.740 4.840 26.336 1.00 95.25 214 CYS A N 1
ATOM 1737 C CA . CYS A 1 214 ? -10.821 3.942 26.745 1.00 95.25 214 CYS A CA 1
ATOM 1738 C C . CYS A 1 214 ? -10.912 3.816 28.265 1.00 95.25 214 CYS A C 1
ATOM 1740 O O . CYS A 1 214 ? -12.003 3.913 28.821 1.00 95.25 214 CYS A O 1
ATOM 1742 N N . MET A 1 215 ? -9.774 3.666 28.945 1.00 94.19 215 MET A N 1
ATOM 1743 C CA . MET A 1 215 ? -9.711 3.577 30.404 1.00 94.19 215 MET A CA 1
ATOM 1744 C C . MET A 1 215 ? -10.223 4.852 31.079 1.00 94.19 215 MET A C 1
ATOM 1746 O O . MET A 1 215 ? -10.999 4.777 32.029 1.00 94.19 215 MET A O 1
ATOM 1750 N N . LEU A 1 216 ? -9.856 6.027 30.558 1.00 94.94 216 LEU A N 1
ATOM 1751 C CA . LEU A 1 216 ? -10.345 7.307 31.070 1.00 94.94 216 LEU A CA 1
ATOM 1752 C C . LEU A 1 216 ? -11.867 7.433 30.915 1.00 94.94 216 LEU A C 1
ATOM 1754 O O . LEU A 1 216 ? -12.554 7.843 31.854 1.00 94.94 216 LEU A O 1
ATOM 1758 N N . ILE A 1 217 ? -12.405 7.056 29.751 1.00 94.44 217 ILE A N 1
ATOM 1759 C CA . ILE A 1 217 ? -13.851 7.084 29.494 1.00 94.44 217 ILE A CA 1
ATOM 1760 C C . ILE A 1 217 ? -14.578 6.066 30.383 1.00 94.44 217 ILE A C 1
ATOM 1762 O O . ILE A 1 217 ? -15.581 6.419 31.003 1.00 94.44 217 ILE A O 1
ATOM 1766 N N . MET A 1 218 ? -14.063 4.839 30.501 1.00 92.56 218 MET A N 1
ATOM 1767 C CA . MET A 1 218 ? -14.623 3.789 31.358 1.00 92.56 218 MET A CA 1
ATOM 1768 C C . MET A 1 218 ? -14.706 4.236 32.811 1.00 92.56 218 MET A C 1
ATOM 1770 O O . MET A 1 218 ? -15.766 4.139 33.427 1.00 92.56 218 MET A O 1
ATOM 1774 N N . SER A 1 219 ? -13.621 4.777 33.357 1.00 93.19 219 SER A N 1
ATOM 1775 C CA . SER A 1 219 ? -13.575 5.240 34.745 1.00 93.19 219 SER A CA 1
ATOM 1776 C C . SER A 1 219 ? -14.524 6.415 34.986 1.00 93.19 219 SER A C 1
ATOM 1778 O O . SER A 1 219 ? -15.215 6.457 36.002 1.00 93.19 219 SER A O 1
ATOM 1780 N N . LYS A 1 220 ? -14.676 7.316 34.003 1.00 93.75 220 LYS A N 1
ATOM 1781 C CA . LYS A 1 220 ? -15.679 8.390 34.056 1.00 93.75 220 LYS A CA 1
ATOM 1782 C C . LYS A 1 220 ? -17.117 7.861 34.029 1.00 93.75 220 LYS A C 1
ATOM 1784 O O . LYS A 1 220 ? -17.953 8.368 34.768 1.00 93.75 220 LYS A O 1
ATOM 1789 N N . LYS A 1 221 ? -17.417 6.876 33.176 1.00 92.31 221 LYS A N 1
ATOM 1790 C CA . LYS A 1 221 ? -18.771 6.317 33.021 1.00 92.31 221 LYS A CA 1
ATOM 1791 C C . LYS A 1 221 ? -19.195 5.428 34.186 1.00 92.31 221 LYS A C 1
ATOM 1793 O O . LYS A 1 221 ? -20.352 5.449 34.580 1.00 92.31 221 LYS A O 1
ATOM 1798 N N . THR A 1 222 ? -18.265 4.640 34.711 1.00 90.50 222 THR A N 1
ATOM 1799 C CA . THR A 1 222 ? -18.531 3.657 35.772 1.00 90.50 222 THR A CA 1
ATOM 1800 C C . THR A 1 222 ? -18.381 4.254 37.171 1.00 90.50 222 THR A C 1
ATOM 1802 O O . THR A 1 222 ? -18.868 3.672 38.135 1.00 90.50 222 THR A O 1
ATOM 1805 N N . GLY A 1 223 ? -17.681 5.387 37.307 1.00 91.00 223 GLY A N 1
ATOM 1806 C CA . GLY A 1 223 ? -17.293 5.953 38.603 1.00 91.00 223 GLY A CA 1
ATOM 1807 C C . GLY A 1 223 ? -16.224 5.133 39.336 1.00 91.00 223 GLY A C 1
ATOM 1808 O O . GLY A 1 223 ? -15.911 5.420 40.489 1.00 91.00 223 GLY A O 1
ATOM 1809 N N . ARG A 1 224 ? -15.668 4.105 38.685 1.00 91.50 224 ARG A N 1
ATOM 1810 C CA . ARG A 1 224 ? -14.665 3.193 39.240 1.00 91.50 224 ARG A CA 1
ATOM 1811 C C . ARG A 1 224 ? -13.259 3.681 38.890 1.00 91.50 224 ARG A C 1
ATOM 1813 O O . ARG A 1 224 ? -13.056 4.266 37.828 1.00 91.50 224 ARG A O 1
ATOM 1820 N N . SER A 1 225 ? -12.274 3.424 39.752 1.00 91.12 225 SER A N 1
ATOM 1821 C CA . SER A 1 225 ? -10.867 3.583 39.363 1.00 91.12 225 SER A CA 1
ATOM 1822 C C . SER A 1 225 ? -10.451 2.471 38.390 1.00 91.12 225 SER A C 1
ATOM 1824 O O . SER A 1 225 ? -11.128 1.451 38.268 1.00 91.12 225 SER A O 1
ATOM 1826 N N . ASN A 1 226 ? -9.327 2.648 37.690 1.00 88.62 226 ASN A N 1
ATOM 1827 C CA . ASN A 1 226 ? -8.850 1.665 36.708 1.00 88.62 226 ASN A CA 1
ATOM 1828 C C . ASN A 1 226 ? -8.610 0.272 37.325 1.00 88.62 226 ASN A C 1
ATOM 1830 O O . ASN A 1 226 ? -8.896 -0.741 36.687 1.00 88.62 226 ASN A O 1
ATOM 1834 N N . ASP A 1 227 ? -8.131 0.245 38.570 1.00 90.19 227 ASP A N 1
ATOM 1835 C CA . ASP A 1 227 ? -7.816 -0.966 39.335 1.00 90.19 227 ASP A CA 1
ATOM 1836 C C . ASP A 1 227 ? -8.950 -1.396 40.275 1.00 90.19 227 ASP A C 1
ATOM 1838 O O . ASP A 1 227 ? -8.811 -2.376 41.006 1.00 90.19 227 ASP A O 1
ATOM 1842 N N . ALA A 1 228 ? -10.068 -0.660 40.292 1.00 88.69 228 ALA A N 1
ATO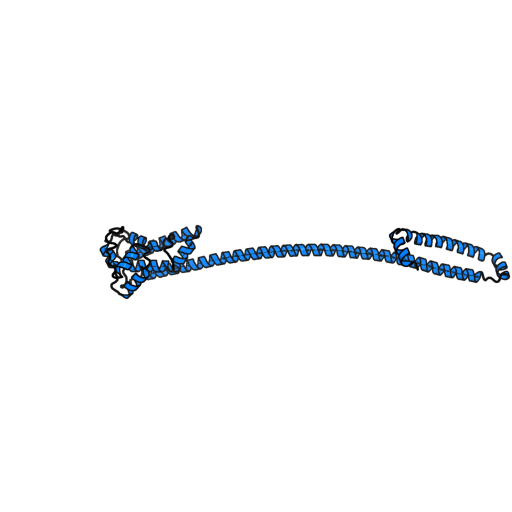M 1843 C CA . ALA A 1 228 ? -11.208 -1.019 41.118 1.00 88.69 228 ALA A CA 1
ATOM 1844 C C . ALA A 1 228 ? -11.767 -2.366 40.668 1.00 88.69 228 ALA A C 1
ATOM 1846 O O . ALA A 1 228 ? -12.063 -2.592 39.493 1.00 88.69 228 ALA A O 1
ATOM 1847 N N . LEU A 1 229 ? -11.906 -3.233 41.655 1.00 89.38 229 LEU A N 1
ATOM 1848 C CA . LEU A 1 229 ? -12.325 -4.605 41.508 1.00 89.38 229 LEU A CA 1
ATOM 1849 C C . LEU A 1 229 ? -13.855 -4.701 41.505 1.00 89.38 229 LEU A C 1
ATOM 1851 O O . LEU A 1 229 ? -14.513 -4.122 42.369 1.00 89.38 229 LEU A O 1
ATOM 1855 N N . ILE A 1 230 ? -14.406 -5.444 40.549 1.00 89.75 230 ILE A N 1
ATOM 1856 C CA . ILE A 1 230 ? -15.819 -5.814 40.479 1.00 89.75 230 ILE A CA 1
ATOM 1857 C C . ILE A 1 230 ? -15.952 -7.329 40.506 1.00 89.75 230 ILE A C 1
ATOM 1859 O O . ILE A 1 230 ? -15.156 -8.050 39.900 1.00 89.75 230 ILE A O 1
ATOM 1863 N N . ASP A 1 231 ? -16.957 -7.810 41.224 1.00 87.38 231 ASP A N 1
ATOM 1864 C CA . ASP A 1 231 ? -17.295 -9.222 41.231 1.00 87.38 231 ASP A CA 1
ATOM 1865 C C . ASP A 1 231 ? -17.928 -9.644 39.899 1.00 87.38 231 ASP A C 1
ATOM 1867 O O . ASP A 1 231 ? -18.470 -8.838 39.130 1.00 87.38 231 ASP A O 1
ATOM 1871 N N . ARG A 1 232 ? -17.845 -10.946 39.640 1.00 84.44 232 ARG A N 1
ATOM 1872 C CA . ARG A 1 232 ? -18.361 -11.584 38.432 1.00 84.44 232 ARG A CA 1
ATOM 1873 C C . ARG A 1 232 ? -19.855 -11.327 38.215 1.00 84.44 232 ARG A C 1
ATOM 1875 O O . ARG A 1 232 ? -20.251 -11.015 37.097 1.00 84.44 232 ARG A O 1
ATOM 1882 N N . ASP A 1 233 ? -20.669 -11.404 39.264 1.00 85.25 233 ASP A N 1
ATOM 1883 C CA . ASP A 1 233 ? -22.124 -11.272 39.142 1.00 85.25 233 ASP A CA 1
ATOM 1884 C C . ASP A 1 233 ? -22.520 -9.843 38.751 1.00 85.25 233 ASP A C 1
ATOM 1886 O O . ASP A 1 233 ? -23.416 -9.638 37.928 1.00 85.25 233 ASP A O 1
ATOM 1890 N N . THR A 1 234 ? -21.821 -8.843 39.293 1.00 88.25 234 THR A N 1
ATOM 1891 C CA . THR A 1 234 ? -21.989 -7.439 38.905 1.00 88.25 234 THR A CA 1
ATOM 1892 C C . THR A 1 234 ? -21.608 -7.205 37.444 1.00 88.25 234 THR A C 1
ATOM 1894 O O . THR A 1 234 ? -22.353 -6.533 36.727 1.00 88.25 234 THR A O 1
ATOM 1897 N N . LEU A 1 235 ? -20.496 -7.781 36.973 1.00 87.69 235 LEU A N 1
ATOM 1898 C CA . LEU A 1 235 ? -20.111 -7.699 35.560 1.00 87.69 235 LEU A CA 1
ATOM 1899 C C . LEU A 1 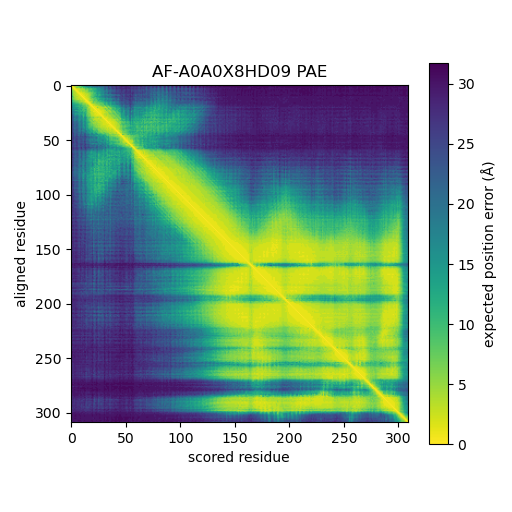235 ? -21.150 -8.374 34.654 1.00 87.69 235 LEU A C 1
ATOM 1901 O O . LEU A 1 235 ? -21.506 -7.840 33.609 1.00 87.69 235 LEU A O 1
ATOM 1905 N N . TYR A 1 236 ? -21.675 -9.533 35.049 1.00 87.94 236 TYR A N 1
ATOM 1906 C CA . TYR A 1 236 ? -22.645 -10.267 34.232 1.00 87.94 236 TYR A CA 1
ATOM 1907 C C . TYR A 1 236 ? -23.925 -9.461 34.061 1.00 87.94 236 TYR A C 1
ATOM 1909 O O . TYR A 1 236 ? -24.426 -9.320 32.948 1.00 87.94 236 TYR A O 1
ATOM 1917 N N . LYS A 1 237 ? -24.402 -8.845 35.147 1.00 87.62 237 LYS A N 1
ATOM 1918 C CA . LYS A 1 237 ? -25.549 -7.933 35.102 1.00 87.62 237 LYS A CA 1
ATOM 1919 C C . LYS A 1 237 ? -25.315 -6.736 34.188 1.00 87.62 237 LYS A C 1
ATOM 1921 O O . LYS A 1 237 ? -26.266 -6.297 33.557 1.00 87.62 237 LYS A O 1
ATOM 1926 N N . SER A 1 238 ? -24.091 -6.210 34.097 1.00 88.69 238 SER A N 1
ATOM 1927 C CA . SER A 1 238 ? -23.811 -5.091 33.192 1.00 88.69 238 SER A CA 1
ATOM 1928 C C . SER A 1 238 ? -23.688 -5.518 31.727 1.00 88.69 238 SER A C 1
ATOM 1930 O O . SER A 1 238 ? -23.893 -4.700 30.836 1.00 88.69 238 SER A O 1
ATOM 1932 N N . LEU A 1 239 ? -23.378 -6.783 31.447 1.00 88.00 239 LEU A N 1
ATOM 1933 C CA . LEU A 1 239 ? -23.270 -7.308 30.082 1.00 88.00 239 LEU A CA 1
ATOM 1934 C C . LEU A 1 239 ? -24.597 -7.831 29.516 1.00 88.00 239 LEU A C 1
ATOM 1936 O O . LEU A 1 239 ? -24.735 -7.931 28.294 1.00 88.00 239 LEU A O 1
ATOM 1940 N N . ILE A 1 240 ? -25.581 -8.103 30.371 1.00 88.81 240 ILE A N 1
ATOM 1941 C CA . ILE A 1 240 ? -26.962 -8.381 29.963 1.00 88.81 240 ILE A CA 1
ATOM 1942 C C . ILE A 1 240 ? -27.637 -7.066 29.554 1.00 88.81 240 ILE A C 1
ATOM 1944 O O . ILE A 1 240 ? -27.493 -6.042 30.221 1.00 88.81 240 ILE A O 1
ATOM 1948 N N . SER A 1 241 ? -28.371 -7.071 28.442 1.00 85.62 241 SER A N 1
ATOM 1949 C CA . SER A 1 241 ? -29.286 -5.978 28.104 1.00 85.62 241 SER A CA 1
ATOM 1950 C C . SER A 1 241 ? -30.723 -6.421 28.324 1.00 85.62 241 SER A C 1
ATOM 1952 O O . SER A 1 241 ? -31.074 -7.528 27.943 1.00 85.62 241 SER A O 1
ATOM 1954 N N . ASP A 1 242 ? -31.577 -5.561 28.874 1.00 84.38 242 ASP A N 1
ATOM 1955 C CA . ASP A 1 242 ? -33.024 -5.821 28.941 1.00 84.38 242 ASP A CA 1
ATOM 1956 C C . ASP A 1 242 ? -33.745 -5.439 27.636 1.00 84.38 242 ASP A C 1
ATOM 1958 O O . ASP A 1 242 ? -34.920 -5.757 27.447 1.00 84.38 242 ASP A O 1
ATOM 1962 N N . PHE A 1 243 ? -33.054 -4.752 26.721 1.00 86.69 243 PHE A N 1
ATOM 1963 C CA . PHE A 1 243 ? -33.626 -4.254 25.477 1.00 86.69 243 PHE A CA 1
ATOM 1964 C C . PHE A 1 243 ? -33.354 -5.223 24.322 1.00 86.69 243 PHE A C 1
ATOM 1966 O O . PHE A 1 243 ? -32.215 -5.380 23.886 1.00 86.69 243 PHE A O 1
ATOM 1973 N N . GLU A 1 244 ? -34.416 -5.842 23.801 1.00 86.31 244 GLU A N 1
ATOM 1974 C CA . GLU A 1 244 ? -34.329 -6.925 22.808 1.00 86.31 244 GLU A CA 1
ATOM 1975 C C . GLU A 1 244 ? -33.462 -6.595 21.575 1.00 86.31 244 GLU A C 1
ATOM 1977 O O . GLU A 1 244 ? -32.574 -7.381 21.257 1.00 86.31 244 GLU A O 1
ATOM 1982 N N . PRO A 1 245 ? -33.572 -5.409 20.938 1.00 86.88 245 PRO A N 1
ATOM 1983 C CA . PRO A 1 245 ? -32.721 -5.077 19.793 1.00 86.88 245 PRO A CA 1
ATOM 1984 C C . PRO A 1 245 ? -31.226 -5.008 20.125 1.00 86.88 245 PRO A C 1
ATOM 1986 O O . PRO A 1 245 ? -30.385 -5.240 19.259 1.00 86.88 245 PRO A O 1
ATOM 1989 N N . VAL A 1 246 ? -30.877 -4.662 21.369 1.00 85.31 246 VAL A N 1
ATOM 1990 C CA . VAL A 1 246 ? -29.482 -4.665 21.824 1.00 85.31 246 VAL A CA 1
ATOM 1991 C C . VAL A 1 246 ? -29.022 -6.087 22.110 1.00 85.31 246 VAL A C 1
ATOM 1993 O O . VAL A 1 246 ? -27.889 -6.403 21.762 1.00 85.31 246 VAL A O 1
ATOM 1996 N N . LYS A 1 247 ? -29.872 -6.955 22.671 1.00 87.38 247 LYS A N 1
ATOM 1997 C CA . LYS A 1 247 ? -29.540 -8.380 22.825 1.00 87.38 247 LYS A CA 1
ATOM 1998 C C . LYS A 1 247 ? -29.223 -9.022 21.481 1.00 87.38 247 LYS A C 1
ATOM 2000 O O . LYS A 1 247 ? -28.157 -9.612 21.343 1.00 87.38 247 LYS A O 1
ATOM 2005 N N . ASP A 1 248 ? -30.096 -8.841 20.492 1.00 86.19 248 ASP A N 1
ATOM 2006 C CA . ASP A 1 248 ? -29.905 -9.386 19.145 1.00 86.19 248 ASP A CA 1
ATOM 2007 C C . ASP A 1 248 ? -28.598 -8.885 18.521 1.00 86.19 248 ASP A C 1
ATOM 2009 O O . ASP A 1 248 ? -27.826 -9.667 17.968 1.00 86.19 248 ASP A O 1
ATOM 2013 N N . ALA A 1 249 ? -28.311 -7.585 18.658 1.00 85.69 249 ALA A N 1
ATOM 2014 C CA . ALA A 1 249 ? -27.071 -6.997 18.162 1.00 85.69 249 ALA A CA 1
ATOM 2015 C C . ALA A 1 249 ? -25.830 -7.550 18.880 1.00 85.69 249 ALA A C 1
ATOM 2017 O O . ALA A 1 249 ? -24.837 -7.860 18.225 1.00 85.69 249 ALA A O 1
ATOM 2018 N N . LEU A 1 250 ? -25.877 -7.692 20.209 1.00 85.94 250 LEU A N 1
ATOM 2019 C CA . LEU A 1 250 ? -24.784 -8.265 20.996 1.00 85.94 250 LEU A CA 1
ATOM 2020 C C . LEU A 1 250 ? -24.543 -9.729 20.618 1.00 85.94 250 LEU A C 1
ATOM 2022 O O . LEU A 1 250 ? -23.397 -10.100 20.397 1.00 85.94 250 LEU A O 1
ATOM 2026 N N . CYS A 1 251 ? -25.595 -10.536 20.470 1.00 86.50 251 CYS A N 1
ATOM 2027 C CA . CYS A 1 251 ? -25.486 -11.922 20.018 1.00 86.50 251 CYS A CA 1
ATOM 2028 C C . CYS A 1 251 ? -24.872 -12.008 18.617 1.00 86.50 251 CYS A C 1
ATOM 2030 O O . CYS A 1 251 ? -23.901 -12.731 18.419 1.00 86.50 251 CYS A O 1
ATOM 2032 N N . LEU A 1 252 ? -25.379 -11.222 17.662 1.00 85.00 252 LEU A N 1
ATOM 2033 C CA . LEU A 1 252 ? -24.870 -11.214 16.289 1.00 85.00 252 LEU A CA 1
ATOM 2034 C C . LEU A 1 252 ? -23.388 -10.821 16.223 1.00 85.00 252 LEU A C 1
ATOM 2036 O O . LEU A 1 252 ? -22.629 -11.382 15.441 1.00 85.00 252 LEU A O 1
ATOM 2040 N N . MET A 1 253 ? -22.972 -9.849 17.036 1.00 83.06 253 MET A N 1
ATOM 2041 C CA . MET A 1 253 ? -21.593 -9.358 17.057 1.00 83.06 253 MET A CA 1
ATOM 2042 C C . MET A 1 253 ? -20.636 -10.236 17.869 1.00 83.06 253 MET A C 1
ATOM 2044 O O . MET A 1 253 ? -19.430 -10.014 17.782 1.00 83.06 253 MET A O 1
ATOM 2048 N N . SER A 1 254 ? -21.157 -11.182 18.654 1.00 82.75 254 SER A N 1
ATOM 2049 C CA . SER A 1 254 ? -20.384 -12.045 19.553 1.00 82.75 254 SER A CA 1
ATOM 2050 C C . SER A 1 254 ? -20.352 -13.525 19.145 1.00 82.75 254 SER A C 1
ATOM 2052 O O . SER A 1 254 ? -19.759 -14.339 19.852 1.00 82.75 254 SER A O 1
ATOM 2054 N N . ASP A 1 255 ? -20.947 -13.881 18.004 1.00 76.38 255 ASP A N 1
ATOM 2055 C CA . ASP A 1 255 ? -20.989 -15.252 17.458 1.00 76.38 255 ASP A CA 1
ATOM 2056 C C . ASP A 1 255 ? -19.594 -15.803 17.087 1.00 76.38 255 ASP A C 1
ATOM 2058 O O . ASP A 1 255 ? -19.392 -16.997 16.886 1.00 76.38 255 ASP A O 1
ATOM 2062 N N . HIS A 1 256 ? -18.580 -14.938 17.020 1.00 70.81 256 HIS A N 1
ATOM 2063 C CA . HIS A 1 256 ? -17.225 -15.343 16.654 1.00 70.81 256 HIS A CA 1
ATOM 2064 C C . HIS A 1 256 ? -16.421 -15.931 17.811 1.00 70.81 256 HIS A C 1
ATOM 2066 O O . HIS A 1 256 ? -15.378 -16.535 17.558 1.00 70.81 256 HIS A O 1
ATOM 2072 N N . HIS A 1 257 ? -16.880 -15.771 19.059 1.00 69.12 257 HIS A N 1
ATOM 2073 C CA . HIS A 1 257 ? -16.230 -16.335 20.244 1.00 69.12 257 HIS A CA 1
ATOM 2074 C C . HIS A 1 257 ? -14.713 -16.049 20.313 1.00 69.12 257 HIS A C 1
ATOM 2076 O O . HIS A 1 257 ? -13.944 -16.870 20.814 1.00 69.12 257 HIS A O 1
ATOM 2082 N N . SER A 1 258 ? -14.261 -14.886 19.818 1.00 71.62 258 SER A N 1
ATOM 2083 C CA . SER A 1 258 ? -12.830 -14.570 19.673 1.00 71.62 258 SER A CA 1
ATOM 2084 C C . SER A 1 258 ? -12.107 -14.449 21.015 1.00 71.62 258 SER A C 1
ATOM 2086 O O . SER A 1 258 ? -10.896 -14.630 21.093 1.00 71.62 258 SER A O 1
ATOM 2088 N N . ASN A 1 259 ? -12.850 -14.179 22.090 1.00 79.25 259 ASN A N 1
ATOM 2089 C CA . ASN A 1 259 ? -12.336 -14.157 23.454 1.00 79.25 259 ASN A CA 1
ATOM 2090 C C . ASN A 1 259 ? -13.376 -14.649 24.471 1.00 79.25 259 ASN A C 1
ATOM 2092 O O . ASN A 1 259 ? -14.548 -14.898 24.149 1.00 79.25 259 ASN A O 1
ATOM 2096 N N . LYS A 1 260 ? -12.945 -14.809 25.730 1.00 80.88 260 LYS A N 1
ATOM 2097 C CA . LYS A 1 260 ? -13.796 -15.381 26.780 1.00 80.88 260 LYS A CA 1
ATOM 2098 C C . LYS A 1 260 ? -14.963 -14.456 27.130 1.00 80.88 260 LYS A C 1
ATOM 2100 O O . LYS A 1 260 ? -16.071 -14.946 27.343 1.00 80.88 260 LYS A O 1
ATOM 2105 N N . LEU A 1 261 ? -14.745 -13.137 27.160 1.00 82.56 261 LEU A N 1
ATOM 2106 C CA . LEU A 1 261 ? -15.811 -12.167 27.445 1.00 82.56 261 LEU A CA 1
ATOM 2107 C C . LEU A 1 261 ? -16.833 -12.073 26.313 1.00 82.56 261 LEU A C 1
ATOM 2109 O O . LEU A 1 261 ? -18.016 -11.940 26.593 1.00 82.56 261 LEU A O 1
ATOM 2113 N N . GLU A 1 262 ? -16.418 -12.190 25.057 1.00 83.62 262 GLU A N 1
ATOM 2114 C CA . GLU A 1 262 ? -17.327 -12.238 23.911 1.00 83.62 262 GLU A CA 1
ATOM 2115 C C . GLU A 1 262 ? -18.248 -13.457 23.984 1.00 83.62 262 GLU A C 1
ATOM 2117 O O . GLU A 1 262 ? -19.467 -13.326 23.891 1.00 83.62 262 GLU A O 1
ATOM 2122 N N . SER A 1 263 ? -17.677 -14.633 24.253 1.00 83.06 263 SER A N 1
ATOM 2123 C CA . SER A 1 263 ? -18.452 -15.867 24.429 1.00 83.06 263 SER A CA 1
ATOM 2124 C C . SER A 1 263 ? -19.471 -15.755 25.562 1.00 83.06 263 SER A C 1
ATOM 2126 O O . SER A 1 263 ? -20.579 -16.293 25.494 1.00 83.06 263 SER A O 1
ATOM 2128 N N . MET A 1 264 ? -19.099 -15.017 26.602 1.00 83.56 264 MET A N 1
ATOM 2129 C CA . MET A 1 264 ? -19.956 -14.728 27.737 1.00 83.56 264 MET A CA 1
ATOM 2130 C C . MET A 1 264 ? -21.065 -13.731 27.382 1.00 83.56 264 MET A C 1
ATOM 2132 O O . MET A 1 264 ? -22.213 -13.969 27.740 1.00 83.56 264 MET A O 1
ATOM 2136 N N . ILE A 1 265 ? -20.757 -12.660 26.638 1.00 87.12 265 ILE A N 1
ATOM 2137 C CA . ILE A 1 265 ? -21.749 -11.702 26.121 1.00 87.12 265 ILE A CA 1
ATOM 2138 C C . ILE A 1 265 ? -22.786 -12.430 25.266 1.00 87.12 265 ILE A C 1
ATOM 2140 O O . ILE A 1 265 ? -23.983 -12.241 25.483 1.00 87.12 265 ILE A O 1
ATOM 2144 N N . TYR A 1 266 ? -22.340 -13.298 24.356 1.00 87.50 266 TYR A N 1
ATOM 2145 C CA . TYR A 1 266 ? -23.227 -14.121 23.540 1.00 87.50 266 TYR A CA 1
ATOM 2146 C C . TYR A 1 266 ? -24.147 -14.984 24.412 1.00 87.50 266 TYR A C 1
ATOM 2148 O O . TYR A 1 266 ? -25.368 -14.935 24.281 1.00 87.50 266 TYR A O 1
ATOM 2156 N N . SER A 1 267 ? -23.580 -15.736 25.357 1.00 85.31 267 SER A N 1
ATOM 2157 C CA . SER A 1 267 ? -24.340 -16.676 26.194 1.00 85.31 267 SER A CA 1
ATOM 2158 C C . SER A 1 267 ? -25.357 -15.972 27.097 1.00 85.31 267 SER A C 1
ATOM 2160 O O . SER A 1 267 ? -26.499 -16.410 27.207 1.00 85.31 267 SER A O 1
ATOM 2162 N N . LEU A 1 268 ? -24.970 -14.837 27.691 1.00 87.25 268 LEU A N 1
ATOM 2163 C CA . LEU A 1 268 ? -25.830 -14.030 28.561 1.00 87.25 268 LEU A CA 1
ATOM 2164 C C . LEU A 1 268 ? -27.044 -13.440 27.827 1.00 87.25 268 LEU A C 1
ATOM 2166 O O . LEU A 1 268 ? -28.071 -13.199 28.458 1.00 87.25 268 LEU A O 1
ATOM 2170 N N . ASN A 1 269 ? -26.939 -13.208 26.515 1.00 86.69 269 ASN A N 1
ATOM 2171 C CA . ASN A 1 269 ? -27.987 -12.556 25.727 1.00 86.69 269 ASN A CA 1
ATOM 2172 C C . ASN A 1 269 ? -28.763 -13.522 24.800 1.00 86.69 269 ASN A C 1
ATOM 2174 O O . ASN A 1 269 ? -29.814 -13.139 24.294 1.00 86.69 269 ASN A O 1
ATOM 2178 N N . SER A 1 270 ? -28.317 -14.775 24.619 1.00 84.19 270 SER A N 1
ATOM 2179 C CA . SER A 1 270 ? -28.926 -15.776 23.711 1.00 84.19 270 SER A CA 1
ATOM 2180 C C . SER A 1 270 ? -29.835 -16.814 24.394 1.00 84.19 270 SER A C 1
ATOM 2182 O O . SER A 1 270 ? -30.269 -17.773 23.757 1.00 84.19 270 SER A O 1
ATOM 2184 N N . ASN A 1 271 ? -30.154 -16.642 25.685 1.00 72.94 271 ASN A N 1
ATOM 2185 C CA . ASN A 1 271 ? -30.895 -17.615 26.513 1.00 72.94 271 ASN A CA 1
ATOM 2186 C C . ASN A 1 271 ? -30.240 -19.015 26.592 1.00 72.94 271 ASN A C 1
ATOM 2188 O O . ASN A 1 271 ? -30.902 -19.993 26.948 1.00 72.94 271 ASN A O 1
ATOM 2192 N N . VAL A 1 272 ? -28.947 -19.128 26.272 1.00 74.25 272 VAL A N 1
ATOM 2193 C CA . VAL A 1 272 ? -28.164 -20.364 26.403 1.00 74.25 272 VAL A CA 1
ATOM 2194 C C . VAL A 1 272 ? -27.742 -20.537 27.866 1.00 74.25 272 VAL A C 1
ATOM 2196 O O . VAL A 1 272 ? -27.323 -19.583 28.519 1.00 74.25 272 VAL A O 1
ATOM 2199 N N . GLU A 1 273 ? -27.864 -21.750 28.416 1.00 64.94 273 GLU A N 1
ATOM 2200 C CA . GLU A 1 273 ? -27.498 -22.008 29.814 1.00 64.94 273 GLU A CA 1
ATOM 2201 C C . GLU A 1 273 ? -26.009 -21.697 30.075 1.00 64.94 273 GLU A C 1
ATOM 2203 O O . GLU A 1 273 ? -25.119 -22.293 29.470 1.00 64.94 273 GLU A O 1
ATOM 2208 N N . LEU A 1 274 ? -25.734 -20.831 31.059 1.00 64.06 274 LEU A N 1
ATOM 2209 C CA . LEU A 1 274 ? -24.392 -20.402 31.501 1.00 64.06 274 LEU A CA 1
ATOM 2210 C C . LEU A 1 274 ? -23.514 -21.519 32.097 1.00 64.06 274 LEU A C 1
ATOM 2212 O O . LEU A 1 274 ? -22.404 -21.249 32.559 1.00 64.06 274 LEU A O 1
ATOM 2216 N N . ARG A 1 275 ? -23.979 -22.774 32.086 1.00 54.25 275 ARG A N 1
ATOM 2217 C CA . ARG A 1 275 ? -23.336 -23.919 32.753 1.00 54.25 275 ARG A CA 1
ATOM 2218 C C . ARG A 1 275 ? -21.901 -24.180 32.282 1.00 54.25 275 ARG A C 1
ATOM 2220 O O . ARG A 1 275 ? -21.145 -24.823 32.992 1.00 54.25 275 ARG A O 1
ATOM 2227 N N . GLN A 1 276 ? -21.503 -23.660 31.120 1.00 56.78 276 GLN A N 1
ATOM 2228 C CA . GLN A 1 276 ? -20.135 -23.788 30.602 1.00 56.78 276 GLN A CA 1
ATOM 2229 C C . GLN A 1 276 ? -19.122 -22.828 31.259 1.00 56.78 276 GLN A C 1
ATOM 2231 O O . GLN A 1 276 ? -17.922 -23.065 31.159 1.00 56.78 276 GLN A O 1
ATOM 2236 N N . PHE A 1 277 ? -19.570 -21.772 31.954 1.00 59.62 277 PHE A N 1
ATOM 2237 C CA . PHE A 1 277 ? -18.683 -20.766 32.562 1.00 59.62 277 PHE A CA 1
ATOM 2238 C C . PHE A 1 277 ? -18.546 -20.890 34.087 1.00 59.62 277 PHE A C 1
ATOM 2240 O O . PHE A 1 277 ? -17.689 -20.228 34.678 1.00 59.62 277 PHE A O 1
ATOM 2247 N N . GLU A 1 278 ? -19.347 -21.744 34.733 1.00 55.84 278 GLU A N 1
ATOM 2248 C CA . GLU A 1 278 ? -19.257 -21.998 36.179 1.00 55.84 278 GLU A CA 1
ATOM 2249 C C . GLU A 1 278 ? -17.947 -22.704 36.576 1.00 55.84 278 GLU A C 1
ATOM 2251 O O . GLU A 1 278 ? -17.426 -22.410 37.649 1.00 55.84 278 GLU A O 1
ATOM 2256 N N . ASP A 1 279 ? -17.363 -23.501 35.670 1.00 52.94 279 ASP A N 1
ATOM 2257 C CA . ASP A 1 279 ? -16.060 -24.181 35.813 1.00 52.94 279 ASP A CA 1
ATOM 2258 C C . ASP A 1 279 ? -14.885 -23.430 35.129 1.00 52.94 279 ASP A C 1
ATOM 2260 O O . ASP A 1 279 ? -13.809 -23.991 34.925 1.00 52.94 279 ASP A O 1
ATOM 2264 N N . SER A 1 280 ? -15.069 -22.167 34.716 1.00 55.53 280 SER A N 1
ATOM 2265 C CA . SER A 1 280 ? -14.119 -21.480 33.818 1.00 55.53 280 SER A CA 1
ATOM 2266 C C . SER A 1 280 ? -12.883 -20.848 34.486 1.00 55.53 280 SER A C 1
ATOM 2268 O O . SER A 1 280 ? -12.954 -20.287 35.576 1.00 55.53 280 SER A O 1
ATOM 2270 N N . ASP A 1 281 ? -11.770 -20.819 33.735 1.00 59.72 281 ASP A N 1
ATOM 2271 C CA . ASP A 1 281 ? -10.505 -20.084 33.975 1.00 59.72 281 ASP A CA 1
ATOM 2272 C C . ASP A 1 281 ? -10.645 -18.536 34.001 1.00 59.72 281 ASP A C 1
ATOM 2274 O O . ASP A 1 281 ? -9.676 -17.810 33.751 1.00 59.72 281 ASP A O 1
ATOM 2278 N N . LEU A 1 282 ? -11.848 -17.987 34.187 1.00 64.94 282 LEU A N 1
ATOM 2279 C CA . LEU A 1 282 ? -12.051 -16.541 34.288 1.00 64.94 282 LEU A CA 1
ATOM 2280 C C . LEU A 1 282 ? -11.767 -16.072 35.721 1.00 64.94 282 LEU A C 1
ATOM 2282 O O . LEU A 1 282 ? -12.173 -16.733 36.679 1.00 64.94 282 LEU A O 1
ATOM 2286 N N . PRO A 1 283 ? -11.085 -14.927 35.906 1.00 63.41 283 PRO A N 1
ATOM 2287 C CA . PRO A 1 283 ? -10.802 -14.434 37.241 1.00 63.41 283 PRO A CA 1
ATOM 2288 C C . PRO A 1 283 ? -12.111 -14.138 37.979 1.00 63.41 283 PRO A C 1
ATOM 2290 O O . PRO A 1 283 ? -13.049 -13.572 37.424 1.00 63.41 283 PRO A O 1
ATOM 2293 N N . PHE A 1 284 ? -12.156 -14.491 39.265 1.00 65.75 284 PHE A N 1
ATOM 2294 C CA . PHE A 1 284 ? -13.316 -14.242 40.131 1.00 65.75 284 PHE A CA 1
ATOM 2295 C C . PHE A 1 284 ? -13.659 -12.745 40.250 1.00 65.75 284 PHE A C 1
ATOM 2297 O O . PHE A 1 284 ? -14.779 -12.371 40.597 1.00 65.75 284 PHE A O 1
ATOM 2304 N N . VAL A 1 285 ? -12.677 -11.888 39.963 1.00 78.00 285 VAL A N 1
ATOM 2305 C CA . VAL A 1 285 ? -12.759 -10.442 40.104 1.00 78.00 285 VAL A CA 1
ATOM 2306 C C . VAL A 1 285 ? -12.138 -9.773 38.885 1.00 78.00 285 VAL A C 1
ATOM 2308 O O . VAL A 1 285 ? -11.049 -10.150 38.449 1.00 78.00 285 VAL A O 1
ATOM 2311 N N . PHE A 1 286 ? -12.813 -8.756 38.360 1.00 86.88 286 PHE A N 1
ATOM 2312 C CA . PHE A 1 286 ? -12.374 -7.995 37.195 1.00 86.88 286 PHE A CA 1
ATOM 2313 C C . PHE A 1 286 ? -12.021 -6.561 37.584 1.00 86.88 286 PHE A C 1
ATOM 2315 O O . PHE A 1 286 ? -12.610 -6.000 38.499 1.00 86.88 286 PHE A O 1
ATOM 2322 N N . SER A 1 287 ? -11.081 -5.947 36.875 1.00 87.88 287 SER A N 1
ATOM 2323 C CA . SER A 1 287 ? -10.833 -4.505 36.911 1.00 87.88 287 SER A CA 1
ATOM 2324 C C . SER A 1 287 ? -11.160 -3.896 35.551 1.00 87.88 287 SER A C 1
ATOM 2326 O O . SER A 1 287 ? -11.252 -4.613 34.553 1.00 87.88 287 SER A O 1
ATOM 2328 N N . ASN A 1 288 ? -11.290 -2.568 35.460 1.00 87.81 288 ASN A N 1
ATOM 2329 C CA . ASN A 1 288 ? -11.456 -1.914 34.153 1.00 87.81 288 ASN A CA 1
ATOM 2330 C C . ASN A 1 288 ? -10.304 -2.293 33.199 1.00 87.81 288 ASN A C 1
ATOM 2332 O O . ASN A 1 288 ? -10.523 -2.464 32.00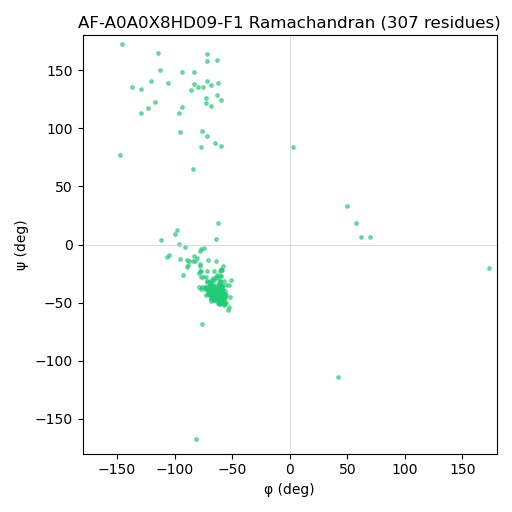2 1.00 87.81 288 ASN A O 1
ATOM 2336 N N . ILE A 1 289 ? -9.091 -2.471 33.741 1.00 90.00 289 ILE A N 1
ATOM 2337 C CA . ILE A 1 289 ? -7.909 -2.892 32.983 1.00 90.00 289 ILE A CA 1
ATOM 2338 C C . ILE A 1 289 ? -8.077 -4.318 32.452 1.00 90.00 289 ILE A C 1
ATOM 2340 O O . ILE A 1 289 ? -7.810 -4.548 31.273 1.00 90.00 289 ILE A O 1
ATOM 2344 N N . SER A 1 290 ? -8.509 -5.272 33.285 1.00 88.81 290 SER A N 1
ATOM 2345 C CA . SER A 1 290 ? -8.665 -6.661 32.838 1.00 88.81 290 SER A CA 1
ATOM 2346 C C . SER A 1 290 ? -9.805 -6.813 31.831 1.00 88.81 290 SER A C 1
ATOM 2348 O O . SER A 1 290 ? -9.634 -7.518 30.841 1.00 88.81 290 SER A O 1
ATOM 2350 N N . ILE A 1 291 ? -10.914 -6.086 32.017 1.00 88.00 291 ILE A N 1
ATOM 2351 C CA . ILE A 1 291 ? -12.030 -6.040 31.058 1.00 88.00 291 ILE A CA 1
ATOM 2352 C C . ILE A 1 291 ? -11.543 -5.512 29.710 1.00 88.00 291 ILE A C 1
ATOM 2354 O O . ILE A 1 291 ? -11.771 -6.147 28.683 1.00 88.00 291 ILE A O 1
ATOM 2358 N N . PHE A 1 292 ? -10.834 -4.376 29.709 1.00 90.69 292 PHE A N 1
ATOM 2359 C CA . PHE A 1 292 ? -10.277 -3.826 28.479 1.00 90.69 292 PHE A CA 1
ATOM 2360 C C . PHE A 1 292 ? -9.317 -4.809 27.812 1.00 90.69 292 PHE A C 1
ATOM 2362 O O . PHE A 1 292 ? -9.411 -4.998 26.610 1.00 90.69 292 PHE A O 1
ATOM 2369 N N . HIS A 1 293 ? -8.398 -5.429 28.556 1.00 90.19 293 HIS A N 1
ATOM 2370 C CA . HIS A 1 293 ? -7.418 -6.346 27.974 1.00 90.19 293 HIS A CA 1
ATOM 2371 C C . HIS A 1 293 ? -8.057 -7.582 27.345 1.00 90.19 293 HIS A C 1
ATOM 2373 O O . HIS A 1 293 ? -7.656 -7.970 26.249 1.00 90.19 293 HIS A O 1
ATOM 2379 N N . GLU A 1 294 ? -9.049 -8.165 28.010 1.00 87.44 294 GLU A N 1
ATOM 2380 C CA . GLU A 1 294 ? -9.748 -9.346 27.512 1.00 87.44 294 GLU A CA 1
ATOM 2381 C C . GLU A 1 294 ? -10.587 -9.007 26.272 1.00 87.44 294 GLU A C 1
ATOM 2383 O O . GLU A 1 294 ? -10.523 -9.730 25.285 1.00 87.44 294 GLU A O 1
ATOM 2388 N N . MET A 1 295 ? -11.280 -7.861 26.253 1.00 89.06 295 MET A N 1
ATOM 2389 C CA . MET A 1 295 ? -12.005 -7.405 25.061 1.00 89.06 295 MET A CA 1
ATOM 2390 C C . MET A 1 295 ? -11.060 -6.963 23.937 1.00 89.06 295 MET A C 1
ATOM 2392 O O . MET A 1 295 ? -11.292 -7.270 22.781 1.00 89.06 295 MET A O 1
ATOM 2396 N N . ALA A 1 296 ? -9.970 -6.259 24.236 1.00 88.50 296 ALA A N 1
ATOM 2397 C CA . ALA A 1 296 ? -9.025 -5.764 23.233 1.00 88.50 296 ALA A CA 1
ATOM 2398 C C . ALA A 1 296 ? -8.123 -6.864 22.650 1.00 88.50 296 ALA A C 1
ATOM 2400 O O . ALA A 1 296 ? -7.338 -6.577 21.746 1.00 88.50 296 ALA A O 1
ATOM 2401 N N . SER A 1 297 ? -8.230 -8.108 23.131 1.00 86.31 297 SER A N 1
ATOM 2402 C CA . SER A 1 297 ? -7.599 -9.279 22.510 1.00 86.31 297 SER A CA 1
ATOM 2403 C C . SER A 1 297 ? -7.946 -9.389 21.021 1.00 86.31 297 SER A C 1
ATOM 2405 O O . SER A 1 297 ? -7.058 -9.664 20.221 1.00 86.31 297 SER A O 1
ATOM 2407 N N . LEU A 1 298 ? -9.167 -9.003 20.631 1.00 82.75 298 LEU A N 1
ATOM 2408 C CA . LEU A 1 298 ? -9.601 -8.950 19.232 1.00 82.75 298 LEU A CA 1
ATOM 2409 C C . LEU A 1 298 ? -8.765 -8.004 18.357 1.00 82.75 298 LEU A C 1
ATOM 2411 O O . LEU A 1 298 ? -8.747 -8.159 17.145 1.00 82.75 298 LEU A O 1
ATOM 2415 N N . LEU A 1 299 ? -8.075 -7.018 18.944 1.00 84.75 299 LEU A N 1
ATOM 2416 C CA . LEU A 1 299 ? -7.199 -6.088 18.223 1.00 84.75 299 LEU A CA 1
ATOM 2417 C C . LEU A 1 299 ? -5.743 -6.580 18.143 1.00 84.75 299 LEU A C 1
ATOM 2419 O O . LEU A 1 299 ? -4.899 -5.887 17.563 1.00 84.75 299 LEU A O 1
ATOM 2423 N N . GLN A 1 300 ? -5.408 -7.727 18.744 1.00 80.31 300 GLN A N 1
ATOM 2424 C CA . GLN A 1 300 ? -4.044 -8.248 18.726 1.00 80.31 300 GLN A CA 1
ATOM 2425 C C . GLN A 1 300 ? -3.684 -8.784 17.336 1.00 80.31 300 GLN A C 1
ATOM 2427 O O . GLN A 1 300 ? -4.358 -9.623 16.748 1.00 80.31 300 GLN A O 1
ATOM 2432 N N . LEU A 1 301 ? -2.570 -8.282 16.802 1.00 63.69 301 LEU A N 1
ATOM 2433 C CA . LEU A 1 301 ? -1.979 -8.757 15.555 1.00 63.69 301 LEU A CA 1
ATOM 2434 C C . LEU A 1 301 ? -1.273 -10.089 15.821 1.00 63.69 301 LEU A C 1
ATOM 2436 O O . LEU A 1 301 ? -0.140 -10.076 16.303 1.00 63.69 301 LEU A O 1
ATOM 2440 N N . GLY A 1 302 ? -1.910 -11.225 15.529 1.00 52.19 302 GLY A N 1
ATOM 2441 C CA . GLY A 1 302 ? -1.221 -12.507 15.707 1.00 52.19 302 GLY A CA 1
ATOM 2442 C C . GLY A 1 302 ? -2.018 -13.788 15.517 1.00 52.19 302 GLY A C 1
ATOM 2443 O O . GLY A 1 302 ? -1.396 -14.807 15.242 1.00 52.19 302 GLY A O 1
ATOM 2444 N N . GLU A 1 303 ? -3.343 -13.765 15.591 1.00 43.25 303 GLU A N 1
ATOM 2445 C CA . GLU A 1 303 ? -4.138 -14.954 15.301 1.00 43.25 303 GLU A CA 1
ATOM 2446 C C . GLU A 1 303 ? -5.115 -14.609 14.186 1.00 43.25 303 GLU A C 1
ATOM 2448 O O . GLU A 1 303 ? -5.949 -13.712 14.315 1.00 43.25 303 GLU A O 1
ATOM 2453 N N . ASP A 1 304 ? -4.970 -15.291 13.049 1.00 42.25 304 ASP A N 1
ATOM 2454 C CA . ASP A 1 304 ? -6.053 -15.420 12.089 1.00 42.25 304 ASP A CA 1
ATOM 2455 C C . ASP A 1 304 ? -7.205 -16.105 12.833 1.00 42.25 304 ASP A C 1
ATOM 2457 O O . ASP A 1 304 ? -7.344 -17.328 12.816 1.00 42.25 304 ASP A O 1
ATOM 2461 N N . HIS A 1 305 ? -8.019 -15.319 13.540 1.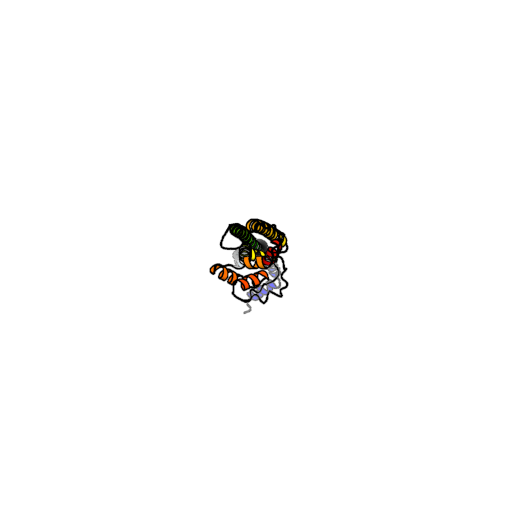00 41.88 305 HIS A N 1
ATOM 2462 C CA . HIS A 1 305 ? -9.331 -15.740 13.994 1.00 41.88 305 HIS A CA 1
ATOM 2463 C C . HIS A 1 305 ? -10.150 -15.947 12.725 1.00 41.88 305 HIS A C 1
ATOM 2465 O O . HIS A 1 305 ? -10.708 -15.008 12.160 1.00 41.88 305 HIS A O 1
ATOM 2471 N N . ALA A 1 306 ? -10.035 -17.174 12.216 1.00 36.28 306 ALA A N 1
ATOM 2472 C CA . ALA A 1 306 ? -10.766 -17.815 11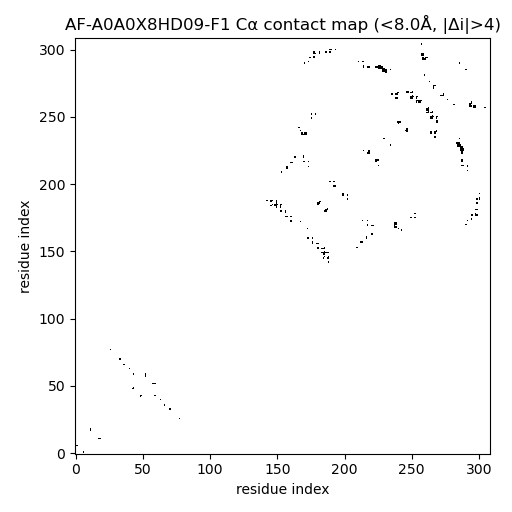.144 1.00 36.28 306 ALA A CA 1
ATOM 2473 C C . ALA A 1 306 ? -11.797 -16.906 10.462 1.00 36.28 306 ALA A C 1
ATOM 2475 O O . ALA A 1 306 ? -12.994 -16.978 10.720 1.00 36.28 306 ALA A O 1
ATOM 2476 N N . THR A 1 307 ? -11.335 -16.112 9.497 1.00 36.16 307 THR A N 1
ATOM 2477 C CA . THR A 1 307 ? -12.182 -15.775 8.348 1.00 36.16 307 THR A CA 1
ATOM 2478 C C . THR A 1 307 ? -12.051 -16.915 7.343 1.00 36.16 307 THR A C 1
ATOM 2480 O O . THR A 1 307 ? -11.498 -16.769 6.261 1.00 36.16 307 THR A O 1
ATOM 2483 N N . THR A 1 308 ? -12.514 -18.099 7.747 1.00 32.81 308 THR A N 1
ATOM 2484 C CA . THR A 1 308 ? -12.964 -19.137 6.819 1.00 32.81 308 THR A CA 1
ATOM 2485 C C . THR A 1 308 ? -14.467 -18.987 6.686 1.00 32.81 308 THR A C 1
ATOM 2487 O O . THR A 1 308 ? -15.205 -19.473 7.538 1.00 32.81 308 THR A O 1
ATOM 2490 N N . ASN A 1 309 ? -14.882 -18.287 5.635 1.00 30.62 309 ASN A N 1
ATOM 2491 C CA . ASN A 1 309 ? -16.113 -18.543 4.894 1.00 30.62 309 ASN A CA 1
ATOM 2492 C C . ASN A 1 309 ? -15.835 -18.247 3.422 1.00 30.62 309 ASN A C 1
ATOM 2494 O O . ASN A 1 309 ? -15.384 -17.115 3.137 1.00 30.62 309 ASN A O 1
#

Radius of gyration: 59.31 Å; Cα contacts (8 Å, |Δi|>4): 183; chains: 1; bounding box: 101×45×158 Å

Mean predicted aligned error: 16.09 Å